Protein AF-A0A8C2KTN2-F1 (afdb_monomer)

Nearest PDB structures (foldseek):
  3tw8-assembly2_C  TM=7.174E-01  e=1.509E-04  Homo sapiens
  6ekk-assembly2_B  TM=6.525E-01  e=6.657E-05  Homo sapiens
  6ekk-assembly1_A  TM=6.761E-01  e=1.353E-04  Homo sapiens
  3tw8-assembly1_A  TM=6.953E-01  e=2.186E-03  Homo sapiens

Foldseek 3Di:
DLCLLCLLVLQLCQLLLAEEEEEEADLVVLLVVQVLSQLLLPVQHRQFEEDSEDDCPDPCNCVQQDPPDQHGSYYYRYYDLVCLVSVLVGQKYFYDDDDPDPVCSVVQSDAAESVPRDRHDDDGHIYHPDDRQWDDDVVLSVVLVVCVVVVPDPVVSVVSSSVVSHLVSCLLCVLVLVQQVVQADDLVVQALLDDQDDRHDDDLVVSLVSCVVPHSVVRDPIDGRSSVSVVSSCVGSSVVVVSVVSNVVSVVVSVVSNVVNNVPDPPVVVVVVDDPVSVVVSVVVVVVVVVVVVVVVVVVVVVVVVD

Secondary structure (DSSP, 8-state):
-GGGGGHHHHHHHHHTT--EEEEESSHHHHHHHHHHHHHTTTTSPP-SEEEEEE-TTSTTHHHHH-SSSPPPSEEEEEESHHHHHHTTTSSEEEE------GGGHHHHSSPBPGGG--TTTPPSEEEE----SBPP-HHHHHHHHHHHHTT--HHHHHHHHHHHHHHHHHHHHHHHHHHHHHTSPPGGG--TTSPPPPPPPP-HHHHHHHHHHHSGGGT----B-HHHHHHHHTTSHHHHHHHHHHHHHHHHHHHHHHHHHHHSS-HHHHHTTS-HHHHHHHHHHHHHHHHHHHHHHHHHHHHHH--

pLDDT: mean 85.27, std 13.97, range [39.97, 98.44]

Mean predicted aligned error: 8.94 Å

Solvent-accessible surface area (backbone atoms only — not comparable to full-atom values): 17349 Å² total; per-residue (Å²): 124,75,60,63,72,41,48,65,50,52,42,50,39,53,54,41,38,48,39,32,38,35,40,12,88,38,64,65,60,9,26,55,50,42,50,48,52,56,53,41,40,28,87,53,66,73,54,55,56,68,34,35,67,54,55,90,80,46,89,58,39,66,69,79,54,49,82,90,56,80,79,61,51,30,40,39,7,28,54,60,64,68,52,36,56,61,53,60,81,52,68,28,38,36,36,54,69,85,86,87,55,85,86,49,55,76,67,48,63,48,76,35,54,54,92,73,64,47,55,84,77,60,69,58,41,52,29,33,78,80,76,64,47,57,55,81,65,64,64,62,41,50,54,52,51,51,34,60,75,68,66,52,57,66,69,62,54,49,51,53,51,51,50,51,29,32,54,52,35,46,25,63,42,50,45,55,54,55,54,57,58,64,32,54,70,59,72,91,69,56,47,61,91,46,79,78,72,70,69,54,80,90,52,70,68,62,52,57,61,46,40,80,84,53,30,40,71,82,72,37,91,71,54,61,40,61,68,60,46,50,63,51,27,73,73,15,53,27,39,53,49,51,48,53,53,52,50,51,55,51,50,53,52,50,52,49,55,38,50,50,46,46,70,74,46,64,60,77,73,46,51,79,76,49,54,72,69,59,49,52,51,47,53,52,53,50,50,52,50,52,50,53,52,50,51,51,54,50,53,51,51,52,62,64,70,75,111

Structure (mmCIF, N/CA/C/O backbone):
data_AF-A0A8C2KTN2-F1
#
_entry.id   AF-A0A8C2KTN2-F1
#
loop_
_atom_site.group_PDB
_atom_site.id
_atom_site.type_symbol
_atom_site.label_atom_id
_atom_site.label_alt_id
_atom_site.label_comp_id
_atom_site.label_asym_id
_atom_site.label_entity_id
_atom_site.label_seq_id
_atom_site.pdbx_PDB_ins_code
_atom_site.Cartn_x
_atom_site.Cartn_y
_atom_site.Cartn_z
_atom_site.occupancy
_atom_site.B_iso_or_equiv
_atom_site.auth_seq_id
_atom_site.auth_comp_id
_atom_site.auth_asym_id
_atom_site.auth_atom_id
_atom_site.pdbx_PDB_model_num
ATOM 1 N N . SER A 1 1 ? 18.985 1.562 -12.851 1.00 55.50 1 SER A N 1
ATOM 2 C CA . SER A 1 1 ? 17.688 1.351 -13.525 1.00 55.50 1 SER A CA 1
ATOM 3 C C . SER A 1 1 ? 16.979 2.692 -13.734 1.00 55.50 1 SER A C 1
ATOM 5 O O . SER A 1 1 ? 17.122 3.564 -12.889 1.00 55.50 1 SER A O 1
ATOM 7 N N . SER A 1 2 ? 16.244 2.905 -14.834 1.00 59.00 2 SER A N 1
ATOM 8 C CA . SER A 1 2 ? 15.510 4.160 -15.147 1.00 59.00 2 SER A CA 1
ATOM 9 C C . SER A 1 2 ? 14.286 4.395 -14.261 1.00 59.00 2 SER A C 1
ATOM 11 O O . SER A 1 2 ? 13.678 5.462 -14.325 1.00 59.00 2 SER A O 1
ATOM 13 N N . MET A 1 3 ? 13.933 3.422 -13.420 1.00 66.25 3 MET A N 1
ATOM 14 C CA . MET A 1 3 ? 12.782 3.492 -12.521 1.00 66.25 3 MET A 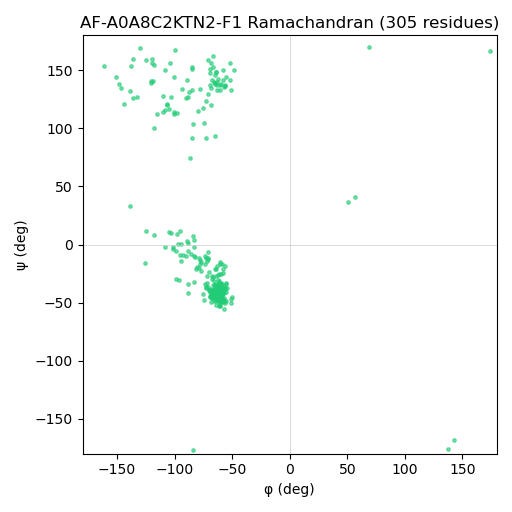CA 1
ATOM 15 C C . MET A 1 3 ? 12.868 4.638 -11.506 1.00 66.25 3 MET A C 1
ATOM 17 O O . MET A 1 3 ? 11.831 5.151 -11.097 1.00 66.25 3 MET A O 1
ATOM 21 N N . PHE A 1 4 ? 14.075 5.107 -11.158 1.00 72.12 4 PHE A N 1
ATOM 22 C CA . PHE A 1 4 ? 14.253 6.175 -10.165 1.00 72.12 4 PHE A CA 1
ATOM 23 C C . PHE A 1 4 ? 13.555 7.498 -10.545 1.00 72.12 4 PHE A C 1
ATOM 25 O O . PHE A 1 4 ? 13.151 8.252 -9.670 1.00 72.12 4 PHE A O 1
ATOM 32 N N . PHE A 1 5 ? 13.332 7.762 -11.839 1.00 78.56 5 PHE A N 1
ATOM 33 C CA . PHE A 1 5 ? 12.612 8.957 -12.319 1.00 78.56 5 PHE A CA 1
ATOM 34 C C . PHE A 1 5 ? 11.099 8.932 -12.093 1.00 78.56 5 PHE A C 1
ATOM 36 O O . PHE A 1 5 ? 10.410 9.933 -12.333 1.00 78.56 5 PHE A O 1
ATOM 43 N N . HIS A 1 6 ? 10.592 7.771 -11.691 1.00 87.00 6 HIS A N 1
ATOM 44 C CA . HIS A 1 6 ? 9.176 7.465 -11.555 1.00 87.00 6 HIS A CA 1
ATOM 45 C C . HIS A 1 6 ? 8.840 6.973 -10.144 1.00 87.00 6 HIS A C 1
ATOM 47 O O . HIS A 1 6 ? 7.736 6.489 -9.939 1.00 87.00 6 HIS A O 1
ATOM 53 N N . ILE A 1 7 ? 9.755 7.106 -9.175 1.00 90.75 7 ILE A N 1
ATOM 54 C CA . ILE A 1 7 ? 9.609 6.539 -7.820 1.00 90.75 7 ILE A CA 1
ATOM 55 C C . ILE A 1 7 ? 8.326 6.974 -7.125 1.00 90.75 7 ILE A C 1
ATOM 57 O O . ILE A 1 7 ? 7.656 6.130 -6.546 1.00 90.75 7 ILE A O 1
ATOM 61 N N . GLN A 1 8 ? 7.941 8.245 -7.259 1.00 92.69 8 GLN A N 1
ATOM 62 C CA . GLN A 1 8 ? 6.716 8.761 -6.655 1.00 92.69 8 GLN A CA 1
ATOM 63 C C . GLN A 1 8 ? 5.468 8.125 -7.271 1.00 92.69 8 GLN A C 1
ATOM 65 O O . GLN A 1 8 ? 4.578 7.673 -6.564 1.00 92.69 8 GLN A O 1
ATOM 70 N N . MET A 1 9 ? 5.434 8.034 -8.602 1.00 94.75 9 MET A N 1
ATOM 71 C CA . MET A 1 9 ? 4.332 7.399 -9.320 1.00 94.75 9 MET A CA 1
ATOM 72 C C . MET A 1 9 ? 4.236 5.911 -8.979 1.00 94.75 9 MET A C 1
ATOM 74 O O . MET A 1 9 ? 3.147 5.409 -8.751 1.00 94.75 9 MET A O 1
ATOM 78 N N . LEU A 1 10 ? 5.369 5.207 -8.946 1.00 95.94 10 LEU A N 1
ATOM 79 C CA . LEU A 1 10 ? 5.410 3.791 -8.588 1.00 95.94 10 LEU A CA 1
ATOM 80 C C . LEU A 1 10 ? 4.933 3.570 -7.150 1.00 95.94 10 LEU A C 1
ATOM 82 O O . LEU A 1 10 ? 4.152 2.656 -6.916 1.00 95.94 10 LEU A O 1
ATOM 86 N N . TRP A 1 11 ? 5.341 4.435 -6.220 1.00 97.62 11 TRP A N 1
ATOM 87 C CA . TRP A 1 11 ? 4.848 4.413 -4.848 1.00 97.62 11 TRP A CA 1
ATOM 88 C C . TRP A 1 11 ? 3.334 4.605 -4.778 1.00 97.62 11 TRP A C 1
ATOM 90 O O . TRP A 1 11 ? 2.676 3.824 -4.103 1.00 97.62 11 TRP A O 1
ATOM 100 N N . GLU A 1 12 ? 2.762 5.561 -5.519 1.00 98.00 12 GLU A N 1
ATOM 101 C CA . GLU A 1 12 ? 1.305 5.743 -5.568 1.00 98.00 12 GLU A CA 1
ATOM 102 C C . GLU A 1 12 ? 0.580 4.518 -6.142 1.00 98.00 12 GLU A C 1
ATOM 104 O O . GLU A 1 12 ? -0.397 4.068 -5.552 1.00 98.00 12 GLU A O 1
ATOM 109 N N . LEU A 1 13 ? 1.068 3.937 -7.245 1.00 97.94 13 LEU A N 1
ATOM 110 C CA . LEU A 1 13 ? 0.468 2.733 -7.837 1.00 97.94 13 LEU A CA 1
ATOM 111 C C . LEU A 1 13 ? 0.446 1.563 -6.840 1.00 97.94 13 LEU A C 1
ATOM 113 O O . LEU A 1 13 ? -0.565 0.874 -6.712 1.00 97.94 13 LEU A O 1
ATOM 117 N N . VAL A 1 14 ? 1.542 1.357 -6.103 1.00 98.31 14 VAL A N 1
ATOM 118 C CA . VAL A 1 14 ? 1.620 0.312 -5.070 1.00 98.31 14 VAL A CA 1
ATOM 119 C C . VAL A 1 14 ? 0.719 0.652 -3.882 1.00 98.31 14 VAL A C 1
ATOM 121 O O . VAL A 1 14 ? -0.019 -0.212 -3.408 1.00 98.31 14 VAL A O 1
ATOM 124 N N . LEU A 1 15 ? 0.736 1.904 -3.416 1.00 98.44 15 LEU A N 1
ATOM 125 C CA . LEU A 1 15 ? -0.084 2.382 -2.301 1.00 98.44 15 LEU A CA 1
ATOM 126 C C . LEU A 1 15 ? -1.576 2.182 -2.575 1.00 98.44 15 LEU A C 1
ATOM 128 O O . LEU A 1 15 ? -2.305 1.748 -1.685 1.00 98.44 15 LEU A O 1
ATOM 132 N N . LEU A 1 16 ? -2.009 2.445 -3.806 1.00 98.25 16 LEU A N 1
ATOM 133 C CA . LEU A 1 16 ? -3.392 2.298 -4.252 1.00 98.25 16 LEU A CA 1
ATOM 134 C C . LEU A 1 16 ? -3.759 0.865 -4.665 1.00 98.25 16 LEU A C 1
ATOM 136 O O . LEU A 1 16 ? -4.925 0.613 -4.951 1.00 98.25 16 LEU A O 1
ATOM 140 N N . SER A 1 17 ? -2.813 -0.084 -4.627 1.00 97.69 17 SER A N 1
ATOM 141 C CA . SER A 1 17 ? -3.022 -1.473 -5.072 1.00 97.69 17 SER A CA 1
ATOM 142 C C . SER A 1 17 ? -3.494 -1.586 -6.526 1.00 97.69 17 SER A C 1
ATOM 144 O O . SER A 1 17 ? -4.361 -2.398 -6.859 1.00 97.69 17 SER A O 1
ATOM 146 N N . GLU A 1 18 ? -2.922 -0.765 -7.401 1.00 97.12 18 GLU A N 1
ATOM 147 C CA . GLU A 1 18 ? -3.208 -0.818 -8.831 1.00 97.12 18 GLU A CA 1
ATOM 148 C C . GLU A 1 18 ? -2.648 -2.101 -9.466 1.00 97.12 18 GLU A C 1
ATOM 150 O O . GLU A 1 18 ? -1.591 -2.605 -9.074 1.00 97.12 18 GLU A O 1
ATOM 155 N N . ALA A 1 19 ? -3.337 -2.607 -10.491 1.00 96.25 19 ALA A N 1
ATOM 156 C CA . ALA A 1 19 ? -2.897 -3.775 -11.248 1.00 96.25 19 ALA A CA 1
ATOM 157 C C . ALA A 1 19 ? -1.640 -3.448 -12.073 1.00 96.25 19 ALA A C 1
ATOM 159 O O . ALA A 1 19 ? -1.653 -2.567 -12.939 1.00 96.25 19 ALA A O 1
ATOM 160 N N . LEU A 1 20 ? -0.542 -4.162 -11.828 1.00 96.06 20 LEU A N 1
ATOM 161 C CA . LEU A 1 20 ? 0.775 -3.810 -12.357 1.00 96.06 20 LEU A CA 1
ATOM 162 C C . LEU A 1 20 ? 1.531 -5.044 -12.842 1.00 96.06 20 LEU A C 1
ATOM 164 O O . LEU A 1 20 ? 1.673 -6.020 -12.114 1.00 96.06 20 LEU A O 1
ATOM 168 N N . VAL A 1 21 ? 2.098 -4.971 -14.047 1.00 95.44 21 VAL A N 1
ATOM 169 C CA . VAL A 1 21 ? 2.973 -6.027 -14.577 1.00 95.44 21 VAL A CA 1
ATOM 170 C C . VAL A 1 21 ? 4.414 -5.543 -14.641 1.00 95.44 21 VAL A C 1
ATOM 172 O O . VAL A 1 21 ? 4.707 -4.520 -15.260 1.00 95.44 21 VAL A O 1
ATOM 175 N N . VAL A 1 22 ? 5.330 -6.316 -14.070 1.00 95.12 22 VAL A N 1
ATOM 176 C CA . VAL A 1 22 ? 6.776 -6.184 -14.240 1.00 95.12 22 VAL A CA 1
ATOM 177 C C . VAL A 1 22 ? 7.239 -7.222 -15.256 1.00 95.12 22 VAL A C 1
A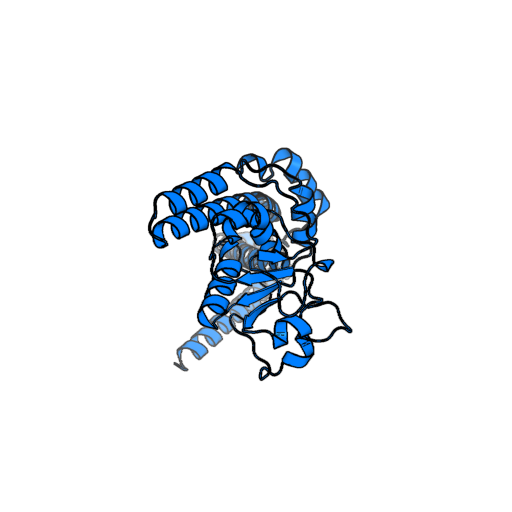TOM 179 O O . VAL A 1 22 ? 7.211 -8.417 -14.998 1.00 95.12 22 VAL A O 1
ATOM 182 N N . MET A 1 23 ? 7.685 -6.766 -16.421 1.00 92.69 23 MET A N 1
ATOM 183 C CA . MET A 1 23 ? 8.317 -7.595 -17.444 1.00 92.69 23 MET A CA 1
ATOM 184 C C . MET A 1 23 ? 9.832 -7.459 -17.312 1.00 92.69 23 ME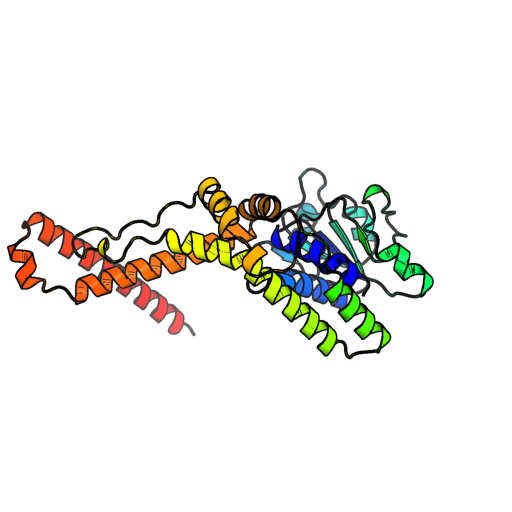T A C 1
ATOM 186 O O . MET A 1 23 ? 10.374 -6.380 -17.569 1.00 92.69 23 MET A O 1
ATOM 190 N N . ALA A 1 24 ? 10.510 -8.536 -16.931 1.00 91.81 24 ALA A N 1
ATOM 191 C CA . ALA A 1 24 ? 11.956 -8.550 -16.735 1.00 91.81 24 ALA A CA 1
ATOM 192 C C . ALA A 1 24 ? 12.661 -9.564 -17.655 1.00 91.81 24 ALA A C 1
ATOM 194 O O . ALA A 1 24 ? 12.017 -10.487 -18.166 1.00 91.81 24 ALA A O 1
ATOM 195 N N . PRO A 1 25 ? 13.976 -9.404 -17.897 1.00 90.00 25 PRO A N 1
ATOM 196 C CA . PRO A 1 25 ? 14.721 -10.329 -18.745 1.00 90.00 25 PRO A CA 1
ATOM 197 C C . PRO A 1 25 ? 15.080 -11.634 -18.018 1.00 90.00 25 PRO A C 1
ATOM 199 O O . PRO A 1 25 ? 15.372 -12.629 -18.676 1.00 90.00 25 PRO A O 1
ATOM 202 N N . SER A 1 26 ? 15.004 -11.662 -16.684 1.00 92.06 26 SER A N 1
ATOM 203 C CA . SER A 1 26 ? 15.250 -12.851 -15.866 1.00 92.06 26 SER A CA 1
ATOM 204 C C . SER A 1 26 ? 14.227 -12.994 -14.722 1.00 92.06 26 SER A C 1
ATOM 206 O O . SER A 1 26 ? 13.684 -11.986 -14.254 1.00 92.06 26 SER A O 1
ATOM 208 N N . PRO A 1 27 ? 13.961 -14.225 -14.232 1.00 94.38 27 PRO A N 1
ATOM 209 C CA . PRO A 1 27 ? 13.105 -14.446 -13.060 1.00 94.38 27 PRO A CA 1
ATOM 210 C C . PRO A 1 27 ? 13.623 -13.752 -11.793 1.00 94.38 27 PRO A C 1
ATOM 212 O O . PRO A 1 27 ? 12.827 -13.286 -10.978 1.00 94.38 27 PRO A O 1
ATOM 215 N N . ALA A 1 28 ? 14.949 -13.649 -11.648 1.00 94.94 28 ALA A N 1
ATOM 216 C CA . ALA A 1 28 ? 15.590 -12.964 -10.529 1.00 94.94 28 ALA A CA 1
ATOM 217 C C . ALA A 1 28 ? 15.260 -11.465 -10.540 1.00 94.94 28 ALA A C 1
ATOM 219 O O . ALA A 1 28 ? 14.723 -10.9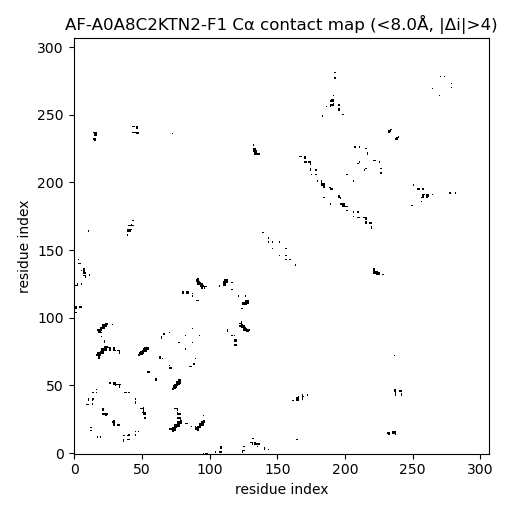47 -9.567 1.00 94.94 28 ALA A O 1
ATOM 220 N N . GLU A 1 29 ? 15.464 -10.783 -11.672 1.00 92.62 29 GLU A N 1
ATOM 221 C CA . GLU A 1 29 ? 15.144 -9.354 -11.787 1.00 92.62 29 GLU A CA 1
ATOM 222 C C . GLU A 1 29 ? 13.647 -9.068 -11.667 1.00 92.62 29 GLU A C 1
ATOM 224 O O . GLU A 1 29 ? 13.262 -8.035 -11.113 1.00 92.62 29 GLU A O 1
ATOM 229 N N . SER A 1 30 ? 12.805 -9.974 -12.172 1.00 94.69 30 SER A N 1
ATOM 230 C CA . SER A 1 30 ? 11.358 -9.928 -11.957 1.00 94.69 30 SER A CA 1
ATOM 231 C C . SER A 1 30 ? 11.043 -9.931 -10.463 1.00 94.69 30 SER A C 1
ATOM 233 O O . SER A 1 30 ? 10.413 -9.001 -9.957 1.00 94.69 30 SER A O 1
ATOM 235 N N . SER A 1 31 ? 11.547 -10.943 -9.754 1.00 97.06 31 SER A N 1
ATOM 236 C CA . SER A 1 31 ? 11.258 -11.152 -8.338 1.00 97.06 31 SER A CA 1
ATOM 237 C C . SER A 1 31 ? 11.767 -9.999 -7.481 1.00 97.06 31 SER A C 1
ATOM 239 O O . SER A 1 31 ? 11.001 -9.434 -6.702 1.00 97.06 31 SER A O 1
ATOM 241 N N . ASP A 1 32 ? 13.018 -9.584 -7.684 1.00 95.25 32 ASP A N 1
ATOM 242 C CA . ASP A 1 32 ? 13.629 -8.472 -6.955 1.00 95.25 32 ASP A CA 1
ATOM 243 C C . ASP A 1 32 ? 12.855 -7.169 -7.158 1.00 95.25 32 ASP A C 1
ATOM 245 O O . ASP A 1 32 ? 12.642 -6.408 -6.212 1.00 95.25 32 ASP A O 1
ATOM 249 N N . THR A 1 33 ? 12.397 -6.909 -8.385 1.00 95.00 33 THR A N 1
ATOM 250 C CA . THR A 1 33 ? 11.640 -5.693 -8.695 1.00 95.00 33 THR A CA 1
ATOM 251 C C . THR A 1 33 ? 10.261 -5.711 -8.043 1.00 95.00 33 THR A C 1
ATOM 253 O O . THR A 1 33 ? 9.867 -4.710 -7.446 1.00 95.00 33 THR A O 1
ATOM 256 N N . VAL A 1 34 ? 9.528 -6.827 -8.124 1.00 97.69 34 VAL A N 1
ATOM 257 C CA . VAL A 1 34 ? 8.209 -6.959 -7.481 1.00 97.69 34 VAL A CA 1
ATOM 258 C C . VAL A 1 34 ? 8.328 -6.801 -5.967 1.00 97.69 34 VAL A C 1
ATOM 260 O O . VAL A 1 34 ? 7.580 -6.028 -5.372 1.00 97.69 34 VAL A O 1
ATOM 263 N N . LEU A 1 35 ? 9.307 -7.459 -5.344 1.00 97.00 35 LEU A N 1
ATOM 264 C CA . LEU A 1 35 ? 9.547 -7.341 -3.906 1.00 97.00 35 LEU A CA 1
ATOM 265 C C . LEU A 1 35 ? 9.960 -5.915 -3.515 1.00 97.00 35 LEU A C 1
ATOM 267 O O . LEU A 1 35 ? 9.492 -5.394 -2.502 1.00 97.00 35 LEU A O 1
ATOM 271 N N . ALA A 1 36 ? 10.781 -5.245 -4.331 1.00 95.69 36 ALA A N 1
ATOM 272 C CA . ALA A 1 36 ? 11.141 -3.849 -4.109 1.00 95.69 36 ALA A CA 1
ATOM 273 C C . ALA A 1 36 ? 9.918 -2.921 -4.171 1.00 95.69 36 ALA A C 1
ATOM 275 O O . ALA A 1 36 ? 9.789 -2.048 -3.312 1.00 95.69 36 ALA A O 1
ATOM 276 N N . LEU A 1 37 ? 9.011 -3.133 -5.132 1.00 97.19 37 LEU A N 1
ATOM 277 C CA . LEU A 1 37 ? 7.751 -2.392 -5.242 1.00 97.19 37 LEU A CA 1
ATOM 278 C C . LEU A 1 37 ? 6.879 -2.611 -4.006 1.00 97.19 37 LEU A C 1
ATOM 280 O O . LEU A 1 37 ? 6.526 -1.646 -3.346 1.00 97.19 37 LEU A O 1
ATOM 284 N N . VAL A 1 38 ? 6.611 -3.858 -3.622 1.00 97.44 38 VAL A N 1
ATOM 285 C CA . VAL A 1 38 ? 5.816 -4.168 -2.420 1.00 97.44 38 VAL A CA 1
ATOM 286 C C . VAL A 1 38 ? 6.429 -3.537 -1.162 1.00 97.44 38 VAL A C 1
ATOM 288 O O . VAL A 1 38 ? 5.716 -3.003 -0.315 1.00 97.44 38 VAL A O 1
ATOM 291 N N . SER A 1 39 ? 7.761 -3.527 -1.054 1.00 96.56 39 SER A N 1
ATOM 292 C CA . SER A 1 39 ? 8.461 -2.929 0.089 1.00 96.56 39 SER A CA 1
ATOM 293 C C . SER A 1 39 ? 8.457 -1.396 0.106 1.00 96.56 39 SER A C 1
ATOM 295 O O . SER A 1 39 ? 8.739 -0.805 1.151 1.00 96.56 39 SER A O 1
ATOM 297 N N . CYS A 1 40 ? 8.152 -0.731 -1.016 1.00 96.62 40 CYS A N 1
ATOM 298 C CA . CYS A 1 40 ? 8.281 0.723 -1.121 1.00 96.62 40 CYS A CA 1
ATOM 299 C C . CYS A 1 40 ? 7.221 1.481 -0.320 1.00 96.62 40 CYS A C 1
ATOM 301 O O . CYS A 1 40 ? 7.370 2.676 -0.109 1.00 96.62 40 CYS A O 1
ATOM 303 N N . ILE A 1 41 ? 6.161 0.813 0.129 1.00 98.00 41 ILE A N 1
ATOM 304 C CA . ILE A 1 41 ? 5.142 1.414 0.997 1.00 98.00 41 ILE A CA 1
ATOM 305 C C . ILE A 1 41 ? 5.359 1.082 2.479 1.00 98.00 41 ILE A C 1
ATOM 307 O O . ILE A 1 41 ? 4.506 1.382 3.301 1.00 98.00 41 ILE A O 1
ATOM 311 N N . SER A 1 42 ? 6.486 0.472 2.858 1.00 96.81 42 SER A N 1
ATOM 312 C CA . SER A 1 42 ? 6.810 0.244 4.272 1.00 96.81 42 SER A CA 1
ATOM 313 C C . SER A 1 42 ? 6.827 1.577 5.050 1.00 96.81 42 SER A C 1
ATOM 315 O O . SER A 1 42 ? 7.381 2.556 4.544 1.00 96.81 42 SER A O 1
ATOM 317 N N . PRO A 1 43 ? 6.235 1.664 6.262 1.00 96.38 43 PRO A N 1
ATOM 318 C CA . PRO A 1 43 ? 5.790 0.564 7.127 1.00 96.38 43 PRO A CA 1
ATOM 319 C C . PRO A 1 43 ? 4.351 0.081 6.883 1.00 96.38 43 PRO A C 1
ATOM 321 O O . PRO A 1 43 ? 3.882 -0.805 7.601 1.00 96.38 43 PRO A O 1
ATOM 324 N N . LEU A 1 44 ? 3.639 0.627 5.891 1.00 97.12 44 LEU A N 1
ATOM 325 C CA . LEU A 1 44 ? 2.356 0.068 5.474 1.00 97.12 44 LEU A CA 1
ATOM 326 C C . LEU A 1 44 ? 2.580 -1.346 4.942 1.00 97.12 44 LEU A C 1
ATOM 328 O O . LEU A 1 44 ? 3.463 -1.580 4.114 1.00 97.12 44 LEU A O 1
ATOM 332 N N . ARG A 1 45 ? 1.759 -2.296 5.387 1.00 96.12 45 ARG A N 1
ATOM 333 C CA . ARG A 1 45 ? 1.747 -3.626 4.778 1.00 96.12 45 ARG A CA 1
ATOM 334 C C . ARG A 1 45 ? 0.978 -3.559 3.466 1.00 96.12 45 ARG A C 1
ATOM 336 O O . ARG A 1 45 ? -0.118 -3.010 3.425 1.00 96.12 45 ARG A O 1
ATOM 343 N N . TYR A 1 46 ? 1.541 -4.149 2.420 1.00 97.81 46 TYR A N 1
ATOM 344 C CA . TYR A 1 46 ? 0.805 -4.416 1.192 1.00 97.81 46 TYR A CA 1
ATOM 345 C C . TYR A 1 46 ? -0.208 -5.538 1.450 1.00 97.81 46 TYR A C 1
ATOM 347 O O . TYR A 1 46 ? 0.149 -6.569 2.021 1.00 97.81 46 TYR A O 1
ATOM 355 N N . CYS A 1 47 ? -1.468 -5.321 1.084 1.00 96.62 47 CYS A N 1
ATOM 35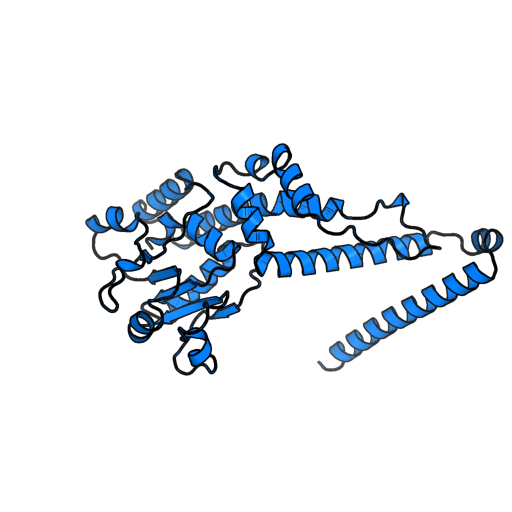6 C CA . CYS A 1 47 ? -2.583 -6.227 1.377 1.00 96.62 47 CYS A CA 1
ATOM 357 C C . CYS A 1 47 ? -3.259 -6.793 0.121 1.00 96.62 47 CYS A C 1
ATOM 359 O O . CYS A 1 47 ? -4.292 -7.448 0.238 1.00 96.62 47 CYS A O 1
ATOM 361 N N . SER A 1 48 ? -2.685 -6.546 -1.056 1.00 96.12 48 SER A N 1
ATOM 362 C CA . SER A 1 48 ? -3.107 -7.158 -2.320 1.00 96.12 48 SER A CA 1
ATOM 363 C C . SER A 1 48 ? -2.194 -8.328 -2.694 1.00 96.12 48 SER A C 1
ATOM 365 O O . SER A 1 48 ? -1.128 -8.501 -2.097 1.00 96.12 48 SER A O 1
ATOM 367 N N . ASP A 1 49 ? -2.604 -9.136 -3.675 1.00 95.88 49 ASP A N 1
ATOM 368 C CA . ASP A 1 49 ? -1.774 -10.249 -4.145 1.00 95.88 49 ASP A CA 1
ATOM 369 C C . ASP A 1 49 ? -0.534 -9.725 -4.890 1.00 95.88 49 ASP A C 1
ATOM 371 O O . ASP A 1 49 ? -0.540 -8.658 -5.513 1.00 95.88 49 ASP A O 1
ATOM 375 N N . PHE A 1 50 ? 0.553 -10.481 -4.846 1.00 97.38 50 PHE A N 1
ATOM 376 C CA . PHE A 1 50 ? 1.719 -10.233 -5.677 1.00 97.38 50 PHE A CA 1
ATOM 377 C C . PHE A 1 50 ? 2.410 -11.551 -6.008 1.00 97.38 50 PHE A C 1
ATOM 379 O O . PHE A 1 50 ? 2.609 -12.414 -5.157 1.00 97.38 50 PHE A O 1
ATOM 386 N N . ARG A 1 51 ? 2.839 -11.687 -7.261 1.00 96.81 51 ARG A N 1
ATOM 387 C CA . ARG A 1 51 ? 3.563 -12.860 -7.753 1.00 96.81 51 ARG A CA 1
ATOM 388 C C . ARG A 1 51 ? 4.944 -12.398 -8.211 1.00 96.81 51 ARG A C 1
ATOM 390 O O . ARG A 1 51 ? 5.044 -11.836 -9.301 1.00 96.81 51 ARG A O 1
ATOM 397 N N . PRO A 1 52 ? 6.016 -12.585 -7.411 1.00 96.69 52 PRO A N 1
ATOM 398 C CA . PRO A 1 52 ? 7.369 -12.165 -7.795 1.00 96.69 52 PRO A CA 1
ATOM 399 C C . PRO A 1 52 ? 7.820 -12.753 -9.136 1.00 96.69 52 PRO A C 1
ATOM 401 O O . PRO A 1 52 ? 8.494 -12.088 -9.930 1.00 96.69 52 PRO A O 1
ATOM 404 N N . TYR A 1 53 ? 7.378 -13.981 -9.409 1.00 95.25 53 TYR A N 1
ATOM 405 C CA . TYR A 1 53 ? 7.537 -14.632 -10.693 1.00 95.25 53 TYR A CA 1
ATOM 406 C C . TYR A 1 53 ? 6.305 -15.481 -11.022 1.00 95.25 53 TYR A C 1
ATOM 408 O O . TYR A 1 53 ? 5.954 -16.383 -10.270 1.00 95.25 53 TYR A O 1
ATOM 416 N N . PHE A 1 54 ? 5.658 -15.160 -12.137 1.00 94.75 54 PHE A N 1
ATOM 417 C CA . PHE A 1 54 ? 4.438 -15.765 -12.649 1.00 94.75 54 PHE A CA 1
ATOM 418 C C . PHE A 1 54 ? 4.688 -16.361 -14.033 1.00 94.75 54 PHE A C 1
ATOM 420 O O . PHE A 1 54 ? 5.373 -15.778 -14.881 1.00 94.75 54 PHE A O 1
ATOM 427 N N . THR A 1 55 ? 4.123 -17.536 -14.264 1.00 92.50 55 THR A N 1
ATOM 428 C CA . THR A 1 55 ? 4.374 -18.386 -15.419 1.00 92.50 55 THR A CA 1
ATOM 429 C C . THR A 1 55 ? 3.072 -18.826 -16.078 1.00 92.50 55 THR A C 1
ATOM 431 O O . THR A 1 55 ? 1.972 -18.659 -15.562 1.00 92.50 55 THR A O 1
ATOM 434 N N . ILE A 1 56 ? 3.192 -19.409 -17.269 1.00 90.12 56 ILE A N 1
ATOM 435 C CA . ILE A 1 56 ? 2.047 -19.979 -17.992 1.00 90.12 56 ILE A CA 1
ATOM 436 C C . ILE A 1 56 ? 1.505 -21.265 -17.353 1.00 90.12 56 ILE A C 1
ATOM 438 O O . ILE A 1 56 ? 0.453 -21.749 -17.761 1.00 90.12 56 ILE A O 1
ATOM 442 N N . HIS A 1 57 ? 2.247 -21.839 -16.404 1.00 90.31 57 HIS A N 1
ATOM 443 C CA . HIS A 1 57 ? 1.915 -23.099 -15.745 1.00 90.31 57 HIS A CA 1
ATOM 444 C C . HIS A 1 57 ? 1.171 -22.896 -14.422 1.00 90.31 57 HIS A C 1
ATOM 446 O O . HIS A 1 57 ? 0.676 -23.870 -13.861 1.00 90.31 57 HIS A O 1
ATOM 452 N N . ASP A 1 58 ? 1.076 -21.654 -13.942 1.00 91.69 58 ASP A N 1
ATOM 453 C CA . ASP A 1 58 ? 0.299 -21.322 -12.754 1.00 91.69 58 ASP A CA 1
ATOM 454 C C . ASP A 1 58 ? -1.198 -21.547 -13.009 1.00 91.69 58 ASP A C 1
ATOM 456 O O . ASP A 1 58 ? -1.724 -21.238 -14.085 1.00 91.69 58 ASP A O 1
ATOM 460 N N . SER A 1 59 ? -1.902 -22.093 -12.017 1.00 92.44 59 SER A N 1
ATOM 461 C CA . SER A 1 59 ? -3.325 -22.437 -12.133 1.00 92.44 59 SER A CA 1
ATOM 462 C C . SER A 1 59 ? -4.196 -21.208 -12.408 1.00 92.44 59 SER A C 1
ATOM 464 O O . SER A 1 59 ? -5.189 -21.305 -13.133 1.00 92.44 59 SER A O 1
ATOM 466 N N . GLU A 1 60 ? -3.791 -20.039 -11.908 1.00 91.88 60 GLU A N 1
ATOM 467 C CA . GLU A 1 60 ? -4.481 -18.759 -12.092 1.00 91.88 60 GLU A CA 1
ATOM 468 C C . GLU A 1 60 ? -4.143 -18.066 -13.426 1.00 91.88 60 GLU A C 1
ATOM 470 O O . GLU A 1 60 ? -4.636 -16.973 -13.708 1.00 91.88 60 GLU A O 1
ATOM 475 N N . PHE A 1 61 ? -3.345 -18.689 -14.306 1.00 90.19 61 PHE A N 1
ATOM 476 C CA . PHE A 1 61 ? -2.962 -18.119 -15.605 1.00 90.19 61 PHE A CA 1
ATOM 477 C C . PHE A 1 61 ? -4.148 -17.605 -16.423 1.00 90.19 61 PHE A C 1
ATOM 479 O O . PHE A 1 61 ? -4.099 -16.494 -16.958 1.00 90.19 61 PHE A O 1
ATOM 486 N N . LYS A 1 62 ? -5.239 -18.372 -16.502 1.00 88.94 62 LYS A N 1
ATOM 487 C CA . LYS A 1 62 ? -6.441 -17.960 -17.246 1.00 88.94 62 LYS A CA 1
ATOM 488 C C . LYS A 1 62 ? -7.137 -16.752 -16.618 1.00 88.94 62 LYS A C 1
ATOM 490 O O . LYS A 1 62 ? -7.668 -15.923 -17.352 1.00 88.94 62 LYS A O 1
ATOM 495 N N . GLU A 1 63 ? -7.119 -16.648 -15.293 1.00 89.56 63 GLU A N 1
ATOM 496 C CA . GLU A 1 63 ? -7.740 -15.549 -14.554 1.00 89.56 63 GLU A CA 1
ATOM 497 C C . GLU A 1 63 ? -6.991 -14.239 -14.806 1.00 89.56 63 GLU A C 1
ATOM 499 O O . GLU A 1 63 ? -7.591 -13.257 -15.230 1.00 89.56 63 GLU A O 1
ATOM 504 N N . TYR A 1 64 ? -5.664 -14.235 -14.672 1.00 89.38 64 TYR A N 1
ATOM 505 C CA . TYR A 1 64 ? -4.873 -13.011 -14.845 1.00 89.38 64 TYR A CA 1
ATOM 506 C C . TYR A 1 64 ? -4.659 -12.595 -16.306 1.00 89.38 64 TYR A C 1
ATOM 508 O O . TYR A 1 64 ? -4.272 -11.460 -16.585 1.00 89.38 64 TYR A O 1
ATOM 516 N N . THR A 1 65 ? -4.907 -13.483 -17.268 1.00 88.62 65 THR A N 1
ATOM 517 C CA . THR A 1 65 ? -4.744 -13.167 -18.697 1.00 88.62 65 THR A CA 1
ATOM 518 C C . THR A 1 65 ? -6.050 -12.876 -19.427 1.00 88.62 65 THR A C 1
ATOM 520 O O . THR A 1 65 ? -6.012 -12.498 -20.605 1.00 88.62 65 THR A O 1
ATOM 523 N N . THR A 1 66 ? -7.197 -13.014 -18.753 1.00 87.50 66 THR A N 1
ATOM 524 C CA . THR A 1 66 ? -8.499 -12.719 -19.353 1.00 87.50 66 THR A CA 1
ATOM 525 C C . THR A 1 66 ? -8.636 -11.243 -19.724 1.00 87.50 66 THR A C 1
ATOM 527 O O . THR A 1 66 ? -8.093 -10.358 -19.071 1.00 87.50 66 THR A O 1
ATOM 530 N N . ARG A 1 67 ? -9.403 -10.973 -20.784 1.00 86.19 67 ARG A N 1
ATOM 531 C CA . ARG A 1 67 ? -9.768 -9.612 -21.220 1.00 86.19 67 ARG A CA 1
ATOM 532 C C . ARG A 1 67 ? -11.231 -9.274 -20.956 1.00 86.19 67 ARG A C 1
ATOM 534 O O . ARG A 1 67 ? -11.675 -8.186 -21.305 1.00 86.19 67 ARG A O 1
ATOM 541 N N . THR A 1 68 ? -11.993 -10.222 -20.417 1.00 86.88 68 THR A N 1
ATOM 542 C CA . THR A 1 68 ? -13.433 -10.059 -20.177 1.00 86.88 68 THR A CA 1
ATOM 543 C C . THR A 1 68 ? -13.727 -9.293 -18.894 1.00 86.88 68 THR A C 1
ATOM 545 O O . THR A 1 68 ? -14.811 -8.736 -18.755 1.00 86.88 68 THR A O 1
ATOM 548 N N . GLN A 1 69 ? -12.772 -9.258 -17.966 1.00 85.38 69 GLN A N 1
ATOM 549 C CA . GLN A 1 69 ? -12.895 -8.617 -16.664 1.00 85.38 69 GLN A CA 1
ATOM 550 C C . GLN A 1 69 ? -11.761 -7.615 -16.464 1.00 85.38 69 GLN A C 1
ATOM 552 O O . GLN A 1 69 ? -10.724 -7.684 -17.130 1.00 85.38 69 GLN A O 1
ATOM 557 N N . ALA A 1 70 ? -11.975 -6.664 -15.556 1.00 85.81 70 ALA A N 1
ATOM 558 C CA . ALA A 1 70 ? -10.908 -5.774 -15.129 1.00 85.81 70 ALA A CA 1
ATOM 559 C C . ALA A 1 70 ? -9.806 -6.596 -14.431 1.00 85.81 70 ALA A C 1
ATOM 561 O O . ALA A 1 70 ? -10.140 -7.509 -13.673 1.00 85.81 70 ALA A O 1
ATOM 562 N N . PRO A 1 71 ? -8.518 -6.286 -14.661 1.00 88.31 71 PRO A N 1
ATOM 563 C CA . PRO A 1 71 ? -7.434 -6.943 -13.943 1.00 88.31 71 PRO A CA 1
ATOM 564 C C . PRO A 1 71 ? -7.611 -6.787 -12.424 1.00 88.31 71 PRO A C 1
ATOM 566 O O . PRO A 1 71 ? -7.933 -5.681 -11.976 1.00 88.31 71 PRO A O 1
ATOM 569 N N . PRO A 1 72 ? -7.406 -7.851 -11.628 1.00 92.00 72 PRO A N 1
ATOM 570 C CA . PRO A 1 72 ? -7.480 -7.750 -10.176 1.00 92.00 72 PRO A CA 1
ATOM 571 C C . PRO A 1 72 ? -6.343 -6.877 -9.630 1.00 92.00 72 PRO A C 1
ATOM 573 O O . PRO A 1 72 ? -5.329 -6.662 -10.296 1.00 92.00 72 PRO A O 1
ATOM 576 N N . SER A 1 73 ? -6.488 -6.393 -8.394 1.00 94.38 73 SER A N 1
ATOM 577 C CA . SER A 1 73 ? -5.402 -5.735 -7.660 1.00 94.38 73 SER A CA 1
ATOM 578 C C . SER A 1 73 ? -4.277 -6.734 -7.387 1.00 94.38 73 SER A C 1
ATOM 580 O O . SER A 1 73 ? -4.318 -7.475 -6.405 1.00 94.38 73 SER A O 1
ATOM 582 N N . VAL A 1 74 ? -3.290 -6.777 -8.283 1.00 96.44 74 VAL A N 1
ATOM 583 C CA . VAL A 1 74 ? -2.132 -7.669 -8.190 1.00 96.44 74 VAL A CA 1
ATOM 584 C C . VAL A 1 74 ? -0.902 -7.061 -8.866 1.00 96.44 74 VAL A C 1
ATOM 586 O O . VAL A 1 74 ? -1.003 -6.406 -9.909 1.00 96.44 74 VAL A O 1
ATOM 589 N N . ILE A 1 75 ? 0.277 -7.315 -8.292 1.00 97.88 75 ILE A N 1
ATOM 590 C CA . ILE A 1 75 ? 1.565 -7.059 -8.951 1.00 97.88 75 ILE A CA 1
ATOM 591 C C . ILE A 1 75 ? 2.113 -8.381 -9.498 1.00 97.88 75 ILE A C 1
ATOM 593 O O . ILE A 1 75 ? 2.470 -9.273 -8.730 1.00 97.88 75 ILE A O 1
ATOM 597 N N . LEU A 1 76 ? 2.215 -8.504 -10.821 1.00 96.62 76 LEU A N 1
ATOM 598 C CA . LEU A 1 76 ? 2.735 -9.698 -11.491 1.00 96.62 76 LEU A CA 1
ATOM 599 C C . LEU A 1 76 ? 4.130 -9.454 -12.046 1.00 96.62 76 LEU A C 1
ATOM 601 O O . LEU A 1 76 ? 4.325 -8.614 -12.922 1.00 96.62 76 LEU A O 1
ATOM 605 N N . GLY A 1 77 ? 5.096 -10.232 -11.583 1.00 96.81 77 GLY A N 1
ATOM 606 C CA . GLY A 1 77 ? 6.406 -10.347 -12.196 1.00 96.81 77 GLY A CA 1
ATOM 607 C C . GLY A 1 77 ? 6.412 -11.460 -13.232 1.00 96.81 77 GLY A C 1
ATOM 608 O O . GLY A 1 77 ? 6.050 -12.587 -12.928 1.00 96.81 77 GLY A O 1
ATOM 609 N N . VAL A 1 78 ? 6.817 -11.166 -14.460 1.00 94.94 78 VAL A N 1
ATOM 610 C CA . VAL A 1 78 ? 6.871 -12.132 -15.561 1.00 94.94 78 VAL A CA 1
ATOM 611 C C . VAL A 1 78 ? 8.166 -11.976 -16.344 1.00 94.94 78 VAL A C 1
ATOM 613 O O . VAL A 1 78 ? 8.795 -10.914 -16.365 1.00 94.94 78 VAL A O 1
ATOM 616 N N . THR A 1 79 ? 8.531 -13.028 -17.068 1.00 89.56 79 THR A N 1
ATOM 617 C CA . THR A 1 79 ? 9.604 -12.981 -18.063 1.00 89.56 79 THR A CA 1
ATOM 618 C C . THR A 1 79 ? 9.050 -13.062 -19.488 1.00 89.56 79 THR A C 1
ATOM 620 O O . THR A 1 79 ? 8.050 -13.723 -19.756 1.00 89.56 79 THR A O 1
ATOM 623 N N . ASN A 1 80 ? 9.766 -12.431 -20.427 1.00 73.31 80 ASN A N 1
ATOM 624 C CA . ASN A 1 80 ? 9.754 -12.749 -21.868 1.00 73.31 80 ASN A CA 1
ATOM 625 C C . ASN A 1 80 ? 8.451 -12.445 -22.698 1.00 73.31 80 ASN A C 1
ATOM 627 O O . ASN A 1 80 ? 7.412 -12.065 -22.149 1.00 73.31 80 ASN A O 1
ATOM 631 N N . PRO A 1 81 ? 8.479 -12.532 -24.059 1.00 67.94 81 PRO A N 1
ATOM 632 C CA . PRO A 1 81 ? 7.594 -11.805 -24.976 1.00 67.94 81 PRO A CA 1
ATOM 633 C C . PRO A 1 81 ? 6.191 -12.387 -25.118 1.00 67.94 81 PRO A C 1
ATOM 635 O O . PRO A 1 81 ? 5.320 -11.708 -25.663 1.00 67.94 81 PRO A O 1
ATOM 638 N N . PHE A 1 82 ? 5.929 -13.601 -24.628 1.00 81.06 82 PHE A N 1
ATOM 639 C CA . PHE A 1 82 ? 4.567 -14.131 -24.628 1.00 81.06 82 PHE A CA 1
ATOM 640 C C . PHE A 1 82 ? 3.648 -13.229 -23.786 1.00 81.06 82 PHE A C 1
ATOM 642 O O . PHE A 1 82 ? 2.654 -12.698 -24.287 1.00 81.06 82 PHE A O 1
ATOM 649 N N . PHE A 1 83 ? 4.048 -12.940 -22.544 1.00 85.19 83 PHE A N 1
ATOM 650 C CA . PHE A 1 83 ? 3.309 -12.038 -21.662 1.00 85.19 83 PHE A CA 1
ATOM 651 C C . PHE A 1 83 ? 3.249 -10.604 -22.192 1.00 85.19 83 PHE A C 1
ATOM 653 O O . PHE A 1 83 ? 2.272 -9.900 -21.946 1.00 85.19 83 PHE A O 1
ATOM 660 N N . ALA A 1 84 ? 4.233 -10.185 -22.992 1.00 79.69 84 ALA A N 1
ATOM 661 C CA . ALA A 1 84 ? 4.237 -8.872 -23.623 1.00 79.69 84 ALA A CA 1
ATOM 662 C C . ALA A 1 84 ? 3.056 -8.655 -24.585 1.00 79.69 84 ALA A C 1
ATOM 664 O O . ALA A 1 84 ? 2.595 -7.523 -24.720 1.00 79.69 84 ALA A O 1
ATOM 665 N N . LYS A 1 85 ? 2.550 -9.718 -25.228 1.00 83.19 85 LYS A N 1
ATOM 666 C CA . LYS A 1 85 ? 1.325 -9.681 -26.044 1.00 83.19 85 LYS A CA 1
ATOM 667 C C . LYS A 1 85 ? 0.077 -9.949 -25.208 1.00 83.19 85 LYS A C 1
ATOM 669 O O . LYS A 1 85 ? -0.943 -9.281 -25.386 1.00 83.19 85 LYS A O 1
ATOM 674 N N . THR A 1 86 ? 0.151 -10.916 -24.301 1.00 87.25 86 THR A N 1
ATOM 675 C CA . THR A 1 86 ? -0.998 -11.350 -23.501 1.00 87.25 86 THR A CA 1
ATOM 676 C C . THR A 1 86 ? -1.470 -10.239 -22.562 1.00 87.25 86 THR A C 1
ATOM 678 O O . THR A 1 86 ? -2.639 -9.854 -22.607 1.00 87.25 86 THR A O 1
ATOM 681 N N . LEU A 1 87 ? -0.546 -9.621 -21.823 1.00 89.00 87 LEU A N 1
ATOM 682 C CA . LEU A 1 87 ? -0.814 -8.604 -20.801 1.00 89.00 87 LEU A CA 1
ATOM 683 C C . LEU A 1 87 ? -0.688 -7.161 -21.320 1.00 89.00 87 LEU A C 1
ATOM 685 O O . LEU A 1 87 ? -0.713 -6.223 -20.536 1.00 89.00 87 LEU A O 1
ATOM 689 N N . GLN A 1 88 ? -0.594 -6.933 -22.636 1.00 85.94 88 GLN A N 1
ATOM 690 C CA . GLN A 1 88 ? -0.445 -5.578 -23.210 1.00 85.94 88 GLN A CA 1
ATOM 691 C C . GLN A 1 88 ? -1.580 -4.600 -22.847 1.00 85.94 88 GLN A C 1
ATOM 693 O O . GLN A 1 88 ? -1.435 -3.391 -22.998 1.00 85.94 88 GLN A O 1
ATOM 698 N N . HIS A 1 89 ? -2.734 -5.148 -22.461 1.00 86.38 89 HIS A N 1
ATOM 699 C CA . HIS A 1 89 ? -3.950 -4.420 -22.121 1.00 86.38 89 HIS A CA 1
ATOM 700 C C . HIS A 1 89 ? -3.979 -3.973 -20.654 1.00 86.38 89 HIS A C 1
ATOM 702 O O . HIS A 1 89 ? -4.873 -3.224 -20.271 1.00 86.38 89 HIS A O 1
ATOM 708 N N . TRP A 1 90 ? -3.022 -4.431 -19.841 1.00 91.56 90 TRP A N 1
ATOM 709 C CA . TRP A 1 90 ? -2.935 -4.061 -18.437 1.00 91.56 90 TRP A CA 1
ATOM 710 C C . TRP A 1 90 ? -2.656 -2.565 -18.278 1.00 91.56 90 TRP A C 1
ATOM 712 O O . TRP A 1 90 ? -1.933 -1.979 -19.091 1.00 91.56 90 TRP A O 1
ATOM 722 N N . PRO A 1 91 ? -3.209 -1.932 -17.230 1.00 92.50 91 PRO A N 1
ATOM 723 C CA . PRO A 1 91 ? -3.181 -0.479 -17.094 1.00 92.50 91 PRO A CA 1
ATOM 724 C C . PRO A 1 91 ? -1.764 0.056 -16.856 1.00 92.50 91 PRO A C 1
ATOM 726 O O . PRO A 1 91 ? -1.444 1.181 -17.268 1.00 92.50 91 PRO A O 1
ATOM 729 N N . HIS A 1 92 ? -0.906 -0.751 -16.222 1.00 94.69 92 HIS A N 1
ATOM 730 C CA . HIS A 1 92 ? 0.451 -0.377 -15.850 1.00 94.69 92 HIS A CA 1
ATOM 731 C C . HIS A 1 92 ? 1.442 -1.496 -16.162 1.00 94.69 92 HIS A C 1
ATOM 733 O O . HIS A 1 92 ? 1.288 -2.634 -15.719 1.00 94.69 92 HIS A O 1
ATOM 739 N N . ILE A 1 93 ? 2.485 -1.159 -16.921 1.00 92.69 93 ILE A N 1
ATOM 740 C CA . ILE A 1 93 ? 3.528 -2.104 -17.325 1.00 92.69 93 ILE A CA 1
ATOM 741 C C . ILE A 1 93 ? 4.902 -1.473 -17.092 1.00 92.69 93 ILE A C 1
ATOM 743 O O . ILE A 1 93 ? 5.204 -0.391 -17.601 1.00 92.69 93 ILE A O 1
ATOM 747 N N . ILE A 1 94 ? 5.762 -2.174 -16.363 1.00 91.81 94 ILE A N 1
ATOM 748 C CA . ILE A 1 94 ? 7.172 -1.840 -16.160 1.00 91.81 94 ILE A CA 1
ATOM 749 C C . ILE A 1 94 ? 7.998 -2.828 -16.973 1.00 91.81 94 ILE A C 1
ATOM 751 O O . ILE A 1 94 ? 7.913 -4.029 -16.751 1.00 91.81 94 ILE A O 1
ATOM 755 N N . ARG A 1 95 ? 8.813 -2.339 -17.910 1.00 89.75 95 ARG A N 1
ATOM 756 C CA . ARG A 1 95 ? 9.780 -3.169 -18.643 1.00 89.75 95 ARG A CA 1
ATOM 757 C C . ARG A 1 95 ? 11.192 -2.918 -18.123 1.00 89.75 95 ARG A C 1
ATOM 759 O O . ARG A 1 95 ? 11.702 -1.803 -18.269 1.00 89.75 95 ARG A O 1
ATOM 766 N N . ILE A 1 96 ? 11.809 -3.947 -17.551 1.00 87.25 96 ILE A N 1
ATOM 767 C CA . ILE A 1 96 ? 13.196 -3.955 -17.074 1.00 87.25 96 ILE A CA 1
ATOM 768 C C . ILE A 1 96 ? 14.122 -4.393 -18.216 1.00 87.25 96 ILE A C 1
ATOM 770 O O . ILE A 1 96 ? 13.768 -5.251 -19.020 1.00 87.25 96 ILE A O 1
ATOM 774 N N . GLY A 1 97 ? 15.297 -3.774 -18.320 1.00 79.19 97 GLY A N 1
ATOM 775 C CA . GLY A 1 97 ? 16.325 -4.150 -19.289 1.00 79.19 97 GLY A CA 1
ATOM 776 C C . GLY A 1 97 ? 17.510 -3.184 -19.303 1.00 79.19 97 GLY A C 1
ATOM 777 O O . GLY A 1 97 ? 17.430 -2.077 -18.757 1.00 79.19 97 GLY A O 1
ATOM 778 N N . ASP A 1 98 ? 18.601 -3.611 -19.941 1.00 64.00 98 ASP A N 1
ATOM 779 C CA . ASP A 1 98 ? 19.879 -2.897 -19.933 1.00 64.00 98 ASP A CA 1
ATOM 780 C C . ASP A 1 98 ? 19.868 -1.577 -20.712 1.00 64.00 98 ASP A C 1
ATOM 782 O O . ASP A 1 98 ? 19.384 -1.462 -21.842 1.00 64.00 98 ASP A O 1
ATOM 786 N N . M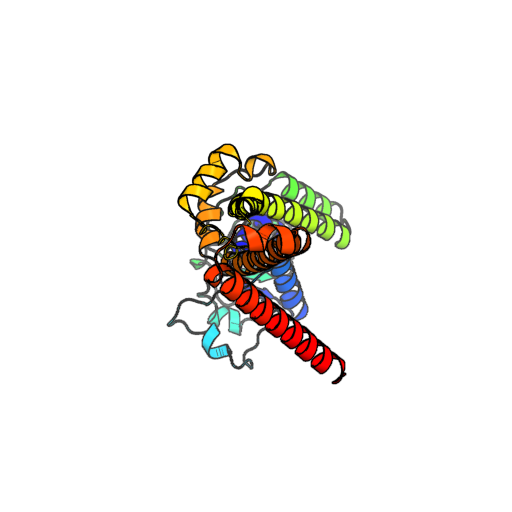ET A 1 99 ? 20.490 -0.567 -20.103 1.00 56.47 99 MET A N 1
ATOM 787 C CA . MET A 1 99 ? 20.689 0.760 -20.678 1.00 56.47 99 MET A CA 1
ATOM 788 C C . MET A 1 99 ? 21.944 0.776 -21.548 1.00 56.47 99 MET A C 1
ATOM 790 O O . MET A 1 99 ? 23.035 1.048 -21.055 1.00 56.47 99 MET A O 1
ATOM 794 N N . LYS A 1 100 ? 21.812 0.510 -22.849 1.00 47.53 100 LYS A N 1
ATOM 795 C CA . LYS A 1 100 ? 22.991 0.462 -23.730 1.00 47.53 100 LYS A CA 1
ATOM 796 C C . LYS A 1 100 ? 23.484 1.824 -24.250 1.00 47.53 100 LYS A C 1
ATOM 798 O O . LYS A 1 100 ? 24.585 1.862 -24.782 1.00 47.53 100 LYS A O 1
ATOM 803 N N . GLN A 1 101 ? 22.758 2.947 -24.101 1.00 48.03 101 GLN A N 1
ATOM 804 C CA . GLN A 1 101 ? 23.223 4.253 -24.626 1.00 48.03 101 GLN A CA 1
ATOM 805 C C . GLN A 1 101 ? 22.819 5.484 -23.787 1.00 48.03 101 GLN A C 1
ATOM 807 O O . GLN A 1 101 ? 21.655 5.669 -23.431 1.00 48.03 101 GLN A O 1
ATOM 812 N N . ALA A 1 102 ? 23.784 6.386 -23.553 1.00 45.44 102 ALA A N 1
ATOM 813 C CA . ALA A 1 102 ? 23.636 7.626 -22.776 1.00 45.44 102 ALA A CA 1
ATOM 814 C C . ALA A 1 102 ? 22.627 8.637 -23.372 1.00 45.44 102 ALA A C 1
ATOM 816 O O . ALA A 1 102 ? 22.004 9.396 -22.632 1.00 45.44 102 ALA A O 1
ATOM 817 N N . GLY A 1 103 ? 22.391 8.607 -24.691 1.00 49.31 103 GLY A N 1
ATOM 818 C CA . GLY A 1 103 ? 21.421 9.476 -25.376 1.00 49.31 103 GLY A CA 1
ATOM 819 C C . GLY A 1 103 ? 19.943 9.125 -25.136 1.00 49.31 103 GLY A C 1
ATOM 820 O O . GLY A 1 103 ? 19.058 9.913 -25.469 1.00 49.31 103 GLY A O 1
ATOM 821 N N . GLU A 1 104 ? 19.637 7.965 -24.540 1.00 51.88 104 GLU A N 1
ATOM 822 C CA . GLU A 1 104 ? 18.255 7.525 -24.296 1.00 51.88 104 GLU A CA 1
ATOM 823 C C . GLU A 1 104 ? 17.696 7.905 -22.915 1.00 51.88 104 GLU A C 1
ATOM 825 O O . GLU A 1 104 ? 16.485 7.790 -22.701 1.00 51.88 104 GLU A O 1
ATOM 830 N N . MET A 1 105 ? 18.524 8.422 -21.996 1.00 50.34 105 MET A N 1
ATOM 831 C CA . MET A 1 105 ? 18.091 8.805 -20.641 1.00 50.34 105 MET A CA 1
ATOM 832 C C . MET A 1 105 ? 16.949 9.834 -20.655 1.00 50.34 105 MET A C 1
ATOM 834 O O . MET A 1 105 ? 15.933 9.636 -19.988 1.00 50.34 105 MET A O 1
ATOM 838 N N . ALA A 1 106 ? 17.052 10.884 -21.477 1.00 51.34 106 ALA A N 1
ATOM 839 C CA . ALA A 1 106 ? 16.042 11.946 -21.554 1.00 51.34 106 ALA A CA 1
ATOM 840 C C . ALA A 1 106 ? 14.681 11.460 -22.097 1.00 51.34 106 ALA A C 1
ATOM 842 O O . ALA A 1 106 ? 13.627 11.957 -21.697 1.00 51.34 106 ALA A O 1
ATOM 843 N N . LYS A 1 107 ? 14.675 10.453 -22.985 1.00 52.84 107 LYS A N 1
ATOM 844 C CA . LYS A 1 107 ? 13.440 9.856 -23.532 1.00 52.84 107 LYS A CA 1
ATOM 845 C C . LYS A 1 107 ? 12.755 8.910 -22.537 1.00 52.84 107 LYS A C 1
ATOM 847 O O . LYS A 1 107 ? 11.552 8.698 -22.653 1.00 52.84 107 LYS A O 1
ATOM 852 N N . GLN A 1 108 ? 13.492 8.363 -21.568 1.00 53.06 108 GLN A N 1
ATOM 853 C CA . GLN A 1 108 ? 12.984 7.419 -20.562 1.00 53.06 108 GLN A CA 1
ATOM 854 C C . GLN A 1 108 ? 12.556 8.089 -19.237 1.00 53.06 108 GLN A C 1
ATOM 856 O O . GLN A 1 108 ? 11.808 7.486 -18.466 1.00 53.06 108 GLN A O 1
ATOM 861 N N . MET A 1 109 ? 12.930 9.358 -19.003 1.00 56.62 109 MET A N 1
ATOM 862 C CA . MET A 1 109 ? 12.330 10.211 -17.955 1.00 56.62 109 MET A CA 1
ATOM 863 C C . MET A 1 109 ? 10.839 10.494 -18.208 1.00 56.62 109 MET A C 1
ATOM 865 O O . MET A 1 109 ? 10.102 10.846 -17.284 1.00 56.62 109 MET A O 1
ATOM 869 N N . LYS A 1 110 ? 10.385 10.346 -19.460 1.00 59.31 110 LYS A N 1
ATOM 870 C CA . LYS A 1 110 ? 8.986 10.525 -19.856 1.00 59.31 110 LYS A CA 1
ATOM 871 C C . LYS A 1 110 ? 8.224 9.207 -19.716 1.00 59.31 110 LYS A C 1
ATOM 873 O O . LYS A 1 110 ? 8.629 8.189 -20.275 1.00 59.31 110 LYS A O 1
ATOM 878 N N . VAL A 1 111 ? 7.101 9.250 -19.000 1.00 68.31 111 VAL A N 1
ATOM 879 C CA . VAL A 1 111 ? 6.126 8.151 -18.959 1.00 68.31 111 VAL A CA 1
ATOM 880 C C . VAL A 1 111 ? 5.597 7.912 -20.371 1.00 68.31 111 VAL A C 1
ATOM 882 O O . VAL A 1 111 ? 5.256 8.860 -21.087 1.00 68.31 111 VAL A O 1
ATOM 885 N N . LYS A 1 112 ? 5.545 6.648 -20.798 1.00 73.56 112 LYS A N 1
ATOM 886 C CA . LYS A 1 112 ? 5.064 6.288 -22.134 1.00 73.56 112 LYS A CA 1
ATOM 887 C C . LYS A 1 112 ? 3.577 5.954 -22.077 1.00 73.56 112 LYS A C 1
ATOM 889 O O . LYS A 1 112 ? 3.136 5.192 -21.223 1.00 73.56 112 LYS A O 1
ATOM 894 N N . LYS A 1 113 ? 2.806 6.497 -23.025 1.00 71.50 113 LYS A N 1
ATOM 895 C CA . LYS A 1 113 ? 1.386 6.147 -23.172 1.00 71.50 113 LYS A CA 1
ATOM 896 C C . LYS A 1 113 ? 1.254 4.674 -23.561 1.00 71.50 113 LYS A C 1
ATOM 898 O O . LYS A 1 113 ? 1.974 4.219 -24.449 1.00 71.50 113 LYS A O 1
ATOM 903 N N . LEU A 1 114 ? 0.282 3.979 -22.970 1.00 66.94 114 LEU A N 1
ATOM 904 C CA . LEU A 1 114 ? 0.037 2.553 -23.215 1.00 66.94 114 LEU A CA 1
ATOM 905 C C . LEU A 1 114 ? -0.217 2.241 -24.701 1.00 66.94 114 LEU A C 1
ATOM 907 O O . LEU A 1 114 ? 0.305 1.267 -25.227 1.00 66.94 114 LEU A O 1
ATOM 911 N N . LYS A 1 115 ? -0.891 3.145 -25.425 1.00 65.00 115 LYS A N 1
ATOM 912 C CA . LYS A 1 115 ? -1.130 3.038 -26.879 1.00 65.00 115 LYS A CA 1
ATOM 913 C C . LYS A 1 115 ? 0.133 2.958 -27.753 1.00 65.00 115 LYS A C 1
ATOM 915 O O . LYS A 1 115 ? 0.042 2.592 -28.916 1.00 65.00 115 LYS A O 1
ATOM 920 N N . ASN A 1 116 ? 1.298 3.326 -27.214 1.00 59.12 116 ASN A N 1
ATOM 921 C CA . ASN A 1 116 ? 2.578 3.273 -27.922 1.00 59.12 116 ASN A CA 1
ATOM 922 C C . ASN A 1 116 ? 3.353 1.971 -27.644 1.00 59.12 116 ASN A C 1
ATOM 924 O O . ASN A 1 116 ? 4.469 1.816 -28.141 1.00 59.12 116 ASN A O 1
ATOM 928 N N . LEU A 1 117 ? 2.806 1.065 -26.826 1.00 61.31 117 LEU A N 1
ATOM 929 C CA . LEU A 1 117 ? 3.418 -0.220 -26.521 1.00 61.31 117 LEU A CA 1
ATOM 930 C C . LEU A 1 117 ? 3.261 -1.158 -27.728 1.00 61.31 117 LEU A C 1
ATOM 932 O O . LEU A 1 117 ? 2.184 -1.685 -27.986 1.00 61.31 117 LEU A O 1
ATOM 936 N N . LYS A 1 118 ? 4.348 -1.369 -28.475 1.00 62.53 118 LYS A N 1
ATOM 937 C CA . LYS A 1 118 ? 4.441 -2.439 -29.478 1.00 62.53 118 LYS A CA 1
ATOM 938 C C . LYS A 1 118 ? 4.864 -3.734 -28.776 1.00 62.53 118 LYS A C 1
ATOM 940 O O . LYS A 1 118 ? 5.790 -3.723 -27.962 1.00 62.53 118 LYS A O 1
ATOM 945 N N . THR A 1 119 ? 4.181 -4.837 -29.066 1.00 60.84 119 THR A N 1
ATOM 946 C CA . THR A 1 119 ? 4.277 -6.109 -28.327 1.00 60.84 119 THR A CA 1
ATOM 947 C C . THR A 1 119 ? 5.713 -6.605 -28.141 1.00 60.84 119 THR A C 1
ATOM 949 O O . THR A 1 119 ? 6.108 -6.832 -26.997 1.00 60.84 119 THR A O 1
ATOM 952 N N . LEU A 1 120 ? 6.520 -6.675 -29.207 1.00 52.38 120 LEU A N 1
ATOM 953 C CA . LEU A 1 120 ? 7.889 -7.212 -29.151 1.00 52.38 120 LEU A CA 1
ATOM 954 C C . LEU A 1 120 ? 9.009 -6.162 -28.980 1.00 52.38 120 LEU A C 1
ATOM 956 O O . LEU A 1 120 ? 9.978 -6.452 -28.290 1.00 52.38 120 LEU A O 1
ATOM 960 N N . ASP A 1 121 ? 8.859 -4.932 -29.487 1.00 54.78 121 ASP A N 1
ATOM 961 C CA . ASP A 1 121 ? 9.986 -3.972 -29.600 1.00 54.78 121 ASP A CA 1
ATOM 962 C C . ASP A 1 121 ? 9.996 -2.835 -28.562 1.00 54.78 121 ASP A C 1
ATOM 964 O O . ASP A 1 121 ? 10.724 -1.842 -28.698 1.00 54.78 121 ASP A O 1
ATOM 968 N N . SER A 1 122 ? 9.150 -2.897 -27.529 1.00 65.50 122 SER A N 1
ATOM 969 C CA . SER A 1 122 ? 9.074 -1.770 -26.593 1.00 65.50 122 SER A CA 1
ATOM 970 C C . SER A 1 122 ? 10.276 -1.734 -25.653 1.00 65.50 122 SER A C 1
ATOM 972 O O . SER A 1 122 ? 10.462 -2.622 -24.821 1.00 65.50 122 SER A O 1
ATOM 974 N N . LYS A 1 123 ? 11.045 -0.644 -25.768 1.00 76.69 123 LYS A N 1
ATOM 975 C CA . LYS A 1 123 ? 12.220 -0.314 -24.946 1.00 76.69 123 LYS A CA 1
ATOM 976 C C . LYS A 1 123 ? 11.918 -0.382 -23.438 1.00 76.69 123 LYS A C 1
ATOM 978 O O . LYS A 1 123 ? 10.773 -0.117 -23.054 1.00 76.69 123 LYS A O 1
ATOM 983 N N . PRO A 1 124 ? 12.927 -0.594 -22.576 1.00 84.12 124 PRO A N 1
ATOM 984 C CA . PRO A 1 124 ? 12.771 -0.462 -21.130 1.00 84.12 124 PRO A CA 1
ATOM 985 C C . PRO A 1 124 ? 12.078 0.849 -20.710 1.00 84.12 124 PRO A C 1
ATOM 987 O O . PRO A 1 124 ? 12.148 1.876 -21.408 1.00 84.12 124 PRO A O 1
ATOM 990 N N . GLY A 1 125 ? 11.365 0.804 -19.586 1.00 86.81 125 GLY A N 1
ATOM 991 C CA . GLY A 1 125 ? 10.662 1.949 -19.003 1.00 86.81 125 GLY A CA 1
ATOM 992 C C . GLY A 1 125 ? 9.263 1.631 -18.473 1.00 86.81 125 GLY A C 1
ATOM 993 O O . GLY A 1 125 ? 8.818 0.486 -18.491 1.00 86.81 125 GLY A O 1
ATOM 994 N N . VAL A 1 126 ? 8.575 2.678 -18.010 1.00 89.25 126 VAL A N 1
ATOM 995 C CA . VAL A 1 126 ? 7.235 2.595 -17.412 1.00 89.25 126 VAL A CA 1
ATOM 996 C C . VAL A 1 126 ? 6.175 3.061 -18.415 1.00 89.25 126 VAL A C 1
ATOM 998 O O . VAL A 1 126 ? 6.268 4.160 -18.976 1.00 89.25 126 VAL A O 1
ATOM 1001 N N . TYR A 1 127 ? 5.173 2.213 -18.636 1.00 89.88 127 TYR A N 1
ATOM 1002 C CA . TYR A 1 127 ? 4.053 2.415 -19.548 1.00 89.88 127 TYR A CA 1
ATOM 1003 C C . TYR A 1 127 ? 2.765 2.493 -18.739 1.00 89.88 127 TYR A C 1
ATOM 1005 O O . TYR A 1 127 ? 2.346 1.513 -18.129 1.00 89.88 127 TYR A O 1
ATOM 1013 N N . THR A 1 128 ? 2.157 3.673 -18.708 1.00 91.38 128 THR A N 1
ATOM 1014 C CA . THR A 1 128 ? 0.932 3.917 -17.946 1.00 91.38 128 THR A CA 1
ATOM 1015 C C . THR A 1 128 ? 0.225 5.174 -18.455 1.00 91.38 128 THR A C 1
ATOM 1017 O O . THR A 1 128 ? 0.850 6.067 -19.034 1.00 91.38 128 THR A O 1
ATOM 1020 N N . ALA A 1 129 ? -1.094 5.231 -18.276 1.00 90.56 129 ALA A N 1
ATOM 1021 C CA . ALA A 1 129 ? -1.893 6.448 -18.439 1.00 90.56 129 ALA A CA 1
ATOM 1022 C C . ALA A 1 129 ? -2.172 7.161 -17.100 1.00 90.56 129 ALA A C 1
ATOM 1024 O O . ALA A 1 129 ? -2.837 8.198 -17.092 1.00 90.56 129 ALA A O 1
ATOM 1025 N N . TYR A 1 130 ? -1.667 6.610 -15.993 1.00 93.62 130 TYR A N 1
ATOM 1026 C CA . TYR A 1 130 ? -1.840 7.132 -14.645 1.00 93.62 130 TYR A CA 1
ATOM 1027 C C . TYR A 1 130 ? -1.251 8.536 -14.515 1.00 93.62 130 TYR A C 1
ATOM 1029 O O . TYR A 1 130 ? -0.163 8.830 -15.023 1.00 93.62 130 TYR A O 1
ATOM 1037 N N . LYS A 1 131 ? -1.991 9.403 -13.827 1.00 93.25 131 LYS A N 1
ATOM 1038 C CA . LYS A 1 131 ? -1.567 10.757 -13.486 1.00 93.25 131 LYS A CA 1
ATOM 1039 C C . LYS A 1 131 ? -1.326 10.794 -11.978 1.00 93.25 131 LYS A C 1
ATOM 1041 O O . LYS A 1 131 ? -2.301 10.640 -11.249 1.00 93.25 131 LYS A O 1
ATOM 1046 N N . PRO A 1 132 ? -0.074 10.983 -11.532 1.00 94.56 132 PRO A N 1
ATOM 1047 C CA . PRO A 1 132 ? 0.227 11.081 -10.113 1.00 94.56 132 PRO A CA 1
ATOM 1048 C C . PRO A 1 132 ? -0.542 12.212 -9.441 1.00 94.56 132 PRO A C 1
ATOM 1050 O O . PRO A 1 132 ? -0.695 13.289 -10.025 1.00 94.56 132 PRO A O 1
ATOM 1053 N N . PHE A 1 133 ? -0.989 11.963 -8.216 1.00 96.69 133 PHE A N 1
ATOM 1054 C CA . PHE A 1 133 ? -1.560 12.989 -7.352 1.00 96.69 133 PHE A CA 1
ATOM 1055 C C . PHE A 1 133 ? -0.469 13.921 -6.830 1.00 96.69 133 PHE A C 1
ATOM 1057 O O . PHE A 1 133 ? -0.681 15.128 -6.703 1.00 96.69 133 PHE A O 1
ATOM 1064 N N . LEU A 1 134 ? 0.706 13.367 -6.536 1.00 95.25 134 LEU A N 1
ATOM 1065 C CA . LEU A 1 134 ? 1.826 14.085 -5.958 1.00 95.25 134 LEU A CA 1
ATOM 1066 C C . LEU A 1 134 ? 2.862 14.447 -7.017 1.00 95.25 134 LEU A C 1
ATOM 1068 O O . LEU A 1 134 ? 3.142 13.709 -7.966 1.00 95.25 134 LEU A O 1
ATOM 1072 N N . ASN A 1 135 ? 3.460 15.617 -6.830 1.00 93.38 135 ASN A N 1
ATOM 1073 C CA . ASN A 1 135 ? 4.534 16.095 -7.678 1.00 93.38 135 ASN A CA 1
ATOM 1074 C C . ASN A 1 135 ? 5.791 15.249 -7.471 1.00 93.38 135 ASN A C 1
ATOM 1076 O O . ASN A 1 135 ? 6.008 14.650 -6.419 1.00 93.38 135 ASN A O 1
ATOM 1080 N N . LYS A 1 136 ? 6.660 15.245 -8.481 1.00 91.25 136 LYS A N 1
ATOM 1081 C CA . LYS A 1 136 ? 7.979 14.632 -8.352 1.00 91.25 136 LYS A CA 1
ATOM 1082 C C . LYS A 1 136 ? 8.811 15.395 -7.328 1.00 91.25 136 LYS A C 1
ATOM 1084 O O . LYS A 1 136 ? 8.834 16.625 -7.331 1.00 91.25 136 LYS A O 1
ATOM 1089 N N . ASP A 1 137 ? 9.529 14.647 -6.505 1.00 92.06 137 ASP A N 1
ATOM 1090 C CA . ASP A 1 137 ? 10.580 15.197 -5.667 1.00 92.06 137 ASP A CA 1
ATOM 1091 C C . ASP A 1 137 ? 11.872 15.286 -6.494 1.00 92.06 137 ASP A C 1
ATOM 1093 O O . ASP A 1 137 ? 12.523 14.286 -6.802 1.00 92.06 137 ASP A O 1
ATOM 1097 N N . GLU A 1 138 ? 12.211 16.498 -6.925 1.00 90.88 138 GLU A N 1
ATOM 1098 C CA . GLU A 1 138 ? 13.401 16.740 -7.742 1.00 90.88 138 GLU A CA 1
ATOM 1099 C C . GLU A 1 138 ? 14.704 16.563 -6.948 1.00 90.88 138 GLU A C 1
ATOM 1101 O O . GLU A 1 138 ? 15.745 16.274 -7.542 1.00 90.88 138 GLU A O 1
ATOM 1106 N N . ASP A 1 139 ? 14.673 16.698 -5.620 1.00 92.25 139 ASP A N 1
ATOM 1107 C CA . ASP A 1 139 ? 15.874 16.625 -4.788 1.00 92.25 139 ASP A CA 1
ATOM 1108 C C . ASP A 1 139 ? 16.357 15.180 -4.666 1.00 92.25 139 ASP A C 1
ATOM 1110 O O . ASP A 1 139 ? 17.530 14.891 -4.930 1.00 92.25 139 ASP A O 1
ATOM 1114 N N . ILE A 1 140 ? 15.447 14.246 -4.373 1.00 93.19 140 ILE A N 1
ATOM 1115 C CA . ILE A 1 140 ? 15.775 12.813 -4.346 1.00 93.19 140 ILE A CA 1
ATOM 1116 C C . ILE A 1 140 ? 16.187 12.307 -5.735 1.00 93.19 140 ILE A C 1
ATOM 1118 O O . ILE A 1 140 ? 17.142 11.533 -5.852 1.00 93.19 140 ILE A O 1
ATOM 1122 N N . ILE A 1 141 ? 15.536 12.781 -6.806 1.00 91.12 141 ILE A N 1
ATOM 1123 C CA . ILE A 1 141 ? 15.891 12.408 -8.182 1.00 91.12 141 ILE A CA 1
ATOM 1124 C C . ILE A 1 141 ? 17.328 12.848 -8.478 1.00 91.12 141 ILE A C 1
ATOM 1126 O O . ILE A 1 141 ? 18.143 12.021 -8.899 1.00 91.12 141 ILE A O 1
ATOM 1130 N N . LYS A 1 142 ? 17.679 14.108 -8.188 1.00 91.75 142 LYS A N 1
ATOM 1131 C CA . LYS A 1 142 ? 19.047 14.625 -8.354 1.00 91.75 142 LYS A CA 1
ATOM 1132 C C . LYS A 1 142 ? 20.053 13.866 -7.490 1.00 91.75 142 LYS A C 1
ATOM 1134 O O . LYS A 1 142 ? 21.147 13.547 -7.959 1.00 91.75 142 LYS A O 1
ATOM 1139 N N . GLN A 1 143 ? 19.703 13.539 -6.246 1.00 93.06 143 GLN A N 1
ATOM 1140 C CA . GLN A 1 143 ? 20.578 12.808 -5.328 1.00 93.06 143 GLN A CA 1
ATOM 1141 C C . GLN A 1 143 ? 20.887 11.387 -5.826 1.00 93.06 143 GLN A C 1
ATOM 1143 O O . GLN A 1 143 ? 22.042 10.940 -5.756 1.00 93.06 143 GLN A O 1
ATOM 1148 N N . LEU A 1 144 ? 19.877 10.686 -6.349 1.00 90.69 144 LEU A N 1
ATOM 1149 C CA . LEU A 1 144 ? 20.023 9.354 -6.936 1.00 90.69 144 LEU A CA 1
ATOM 1150 C C . LEU A 1 144 ? 20.819 9.418 -8.244 1.00 90.69 144 LEU A C 1
ATOM 1152 O O . LEU A 1 144 ? 21.755 8.634 -8.418 1.00 90.69 144 LEU A O 1
ATOM 1156 N N . GLN A 1 145 ? 20.520 10.383 -9.123 1.00 89.19 145 GLN A N 1
ATOM 1157 C CA . GLN A 1 145 ? 21.268 10.621 -10.365 1.00 89.19 145 GLN A CA 1
ATOM 1158 C C . GLN A 1 145 ? 22.751 10.881 -10.097 1.00 89.19 145 GLN A C 1
ATOM 1160 O O . GLN A 1 145 ? 23.607 10.233 -10.701 1.00 89.19 145 GLN A O 1
ATOM 1165 N N . LYS A 1 146 ? 23.065 11.776 -9.153 1.00 90.44 146 LYS A N 1
ATOM 1166 C CA . LYS A 1 146 ? 24.443 12.068 -8.744 1.00 90.44 146 LYS A CA 1
ATOM 1167 C C . LYS A 1 146 ? 25.142 10.811 -8.230 1.00 90.44 146 LYS A C 1
ATOM 1169 O O . LYS A 1 146 ? 26.289 10.565 -8.582 1.00 90.44 146 LYS A O 1
ATOM 1174 N N . GLY A 1 147 ? 24.446 9.974 -7.458 1.00 88.25 147 GLY A N 1
ATOM 1175 C CA . GLY A 1 147 ? 24.995 8.696 -7.006 1.00 88.25 147 GLY A CA 1
ATOM 1176 C C . GLY A 1 147 ? 25.319 7.733 -8.154 1.00 88.25 147 GLY A C 1
ATOM 1177 O O . GLY A 1 147 ? 26.337 7.053 -8.094 1.00 88.25 147 GLY A O 1
ATOM 1178 N N . VAL A 1 148 ? 24.512 7.704 -9.222 1.00 86.94 148 VAL A N 1
ATOM 1179 C CA . VAL A 1 148 ? 24.800 6.891 -10.419 1.00 86.94 148 VAL A CA 1
ATOM 1180 C C . VAL A 1 148 ? 26.027 7.433 -11.152 1.00 86.94 148 VAL A C 1
ATOM 1182 O O . VAL A 1 148 ? 26.924 6.662 -11.482 1.00 86.94 148 VAL A O 1
ATOM 1185 N N . GLN A 1 149 ? 26.103 8.752 -11.355 1.00 87.56 149 GLN A N 1
ATOM 1186 C CA . GLN A 1 149 ? 27.251 9.407 -11.997 1.00 87.56 149 GLN A CA 1
ATOM 1187 C C . GLN A 1 149 ? 28.555 9.168 -11.224 1.00 87.56 149 GLN A C 1
ATOM 1189 O O . GLN A 1 149 ? 29.599 8.926 -11.820 1.00 87.56 149 GLN A O 1
ATOM 1194 N N . GLN A 1 150 ? 28.480 9.176 -9.893 1.00 91.25 150 GLN A N 1
ATOM 1195 C CA . GLN A 1 150 ? 29.611 8.941 -8.996 1.00 91.25 150 GLN A CA 1
ATOM 1196 C C . GLN A 1 150 ? 29.902 7.452 -8.743 1.00 91.25 150 GLN A C 1
ATOM 1198 O O . GLN A 1 150 ? 30.724 7.143 -7.886 1.00 91.25 150 GLN A O 1
ATOM 1203 N N . LYS A 1 151 ? 29.229 6.523 -9.442 1.00 89.88 151 LYS A N 1
ATOM 1204 C CA . LYS A 1 151 ? 29.363 5.065 -9.245 1.00 89.88 151 LYS A CA 1
ATOM 1205 C C . LYS A 1 151 ? 29.211 4.632 -7.776 1.00 89.88 151 LYS A C 1
ATOM 1207 O O . LYS A 1 151 ? 29.883 3.711 -7.315 1.00 89.88 151 LYS A O 1
ATOM 1212 N N . ARG A 1 152 ? 28.318 5.294 -7.029 1.00 92.25 152 ARG A N 1
ATOM 1213 C CA . ARG A 1 152 ? 28.001 4.950 -5.637 1.00 92.25 152 ARG A CA 1
ATOM 1214 C C . ARG A 1 152 ? 27.546 3.481 -5.561 1.00 92.25 152 ARG A C 1
ATOM 1216 O O . ARG A 1 152 ? 26.717 3.088 -6.387 1.00 92.25 152 ARG A O 1
ATOM 1223 N N . PRO A 1 153 ? 28.001 2.699 -4.560 1.00 93.75 153 PRO A N 1
ATOM 1224 C CA . PRO A 1 153 ? 27.548 1.324 -4.370 1.00 93.75 153 PRO A CA 1
ATOM 1225 C C . PRO A 1 153 ? 26.020 1.209 -4.340 1.00 93.75 153 PRO A C 1
ATOM 1227 O O . PRO A 1 153 ? 25.332 2.051 -3.749 1.00 93.75 153 PRO A O 1
ATOM 1230 N N . SER A 1 154 ? 25.486 0.142 -4.939 1.00 88.00 154 SER A N 1
ATOM 1231 C CA . SER A 1 154 ? 24.040 -0.109 -5.024 1.00 88.00 154 SER A CA 1
ATOM 1232 C C . SER A 1 154 ? 23.377 -0.151 -3.647 1.00 88.00 154 SER A C 1
ATOM 1234 O O . SER A 1 154 ? 22.311 0.429 -3.467 1.00 88.00 154 SER A O 1
ATOM 1236 N N . ALA A 1 155 ? 24.041 -0.738 -2.647 1.00 92.31 155 ALA A N 1
ATOM 1237 C CA . ALA A 1 155 ? 23.559 -0.778 -1.268 1.00 92.31 155 ALA A CA 1
ATOM 1238 C C . ALA A 1 155 ? 23.296 0.626 -0.691 1.00 92.31 155 ALA A C 1
ATOM 1240 O O . ALA A 1 155 ? 22.262 0.852 -0.064 1.00 92.31 155 ALA A O 1
ATOM 1241 N N . ALA A 1 156 ? 24.180 1.592 -0.959 1.00 93.62 156 ALA A N 1
ATOM 1242 C CA . ALA A 1 156 ? 24.020 2.964 -0.484 1.00 93.62 156 ALA A CA 1
ATOM 1243 C C . ALA A 1 156 ? 22.909 3.715 -1.241 1.00 93.62 156 ALA A C 1
ATOM 1245 O O . ALA A 1 156 ? 22.157 4.473 -0.632 1.00 93.62 156 ALA A O 1
ATOM 1246 N N . GLN A 1 157 ? 22.752 3.476 -2.549 1.00 91.25 157 GLN A N 1
ATOM 1247 C CA . GLN A 1 157 ? 21.613 4.003 -3.317 1.00 91.25 157 GLN A CA 1
ATOM 1248 C C . GLN A 1 157 ? 20.281 3.439 -2.803 1.00 91.25 157 GLN A C 1
ATOM 1250 O O . GLN A 1 157 ? 19.318 4.182 -2.614 1.00 91.25 157 GLN A O 1
ATOM 1255 N N . ASN A 1 158 ? 20.248 2.139 -2.510 1.00 92.06 158 ASN A N 1
ATOM 1256 C CA . ASN A 1 158 ? 19.077 1.462 -1.968 1.00 92.06 158 ASN A CA 1
ATOM 1257 C C . ASN A 1 158 ? 18.725 1.977 -0.568 1.00 92.06 158 ASN A C 1
ATOM 1259 O O . ASN A 1 158 ? 17.547 2.141 -0.269 1.00 92.06 158 ASN A O 1
ATOM 1263 N N . ALA A 1 159 ? 19.716 2.270 0.279 1.00 94.62 159 ALA A N 1
ATOM 1264 C CA . ALA A 1 159 ? 19.485 2.846 1.603 1.00 94.62 159 ALA A CA 1
ATOM 1265 C C . ALA A 1 159 ? 18.828 4.235 1.523 1.00 94.62 159 ALA A C 1
ATOM 1267 O O . ALA A 1 159 ? 17.863 4.496 2.239 1.00 94.62 159 ALA A O 1
ATOM 1268 N N . ILE A 1 160 ? 19.298 5.095 0.611 1.00 94.75 160 ILE A N 1
ATOM 1269 C CA . ILE A 1 160 ? 18.699 6.416 0.360 1.00 94.75 160 ILE A CA 1
ATOM 1270 C C . ILE A 1 160 ? 17.245 6.267 -0.105 1.00 94.75 160 ILE A C 1
ATOM 1272 O O . ILE A 1 160 ? 16.357 6.922 0.434 1.00 94.75 160 ILE A O 1
ATOM 1276 N N . LEU A 1 161 ? 16.990 5.366 -1.057 1.00 93.44 161 LEU A N 1
ATOM 1277 C CA . LEU A 1 161 ? 15.648 5.138 -1.590 1.00 93.44 161 LEU A CA 1
ATOM 1278 C C . LEU A 1 161 ? 14.686 4.560 -0.538 1.00 93.44 161 LEU A C 1
ATOM 1280 O O . LEU A 1 161 ? 13.552 5.015 -0.426 1.00 93.44 161 LEU A O 1
ATOM 1284 N N . ARG A 1 162 ? 15.138 3.586 0.261 1.00 95.12 162 ARG A N 1
ATOM 1285 C CA . ARG A 1 162 ? 14.346 3.004 1.358 1.00 95.12 162 ARG A CA 1
ATOM 1286 C C . ARG A 1 162 ? 13.988 4.048 2.405 1.00 95.12 162 ARG A C 1
ATOM 1288 O O . ARG A 1 162 ? 12.848 4.081 2.851 1.00 95.12 162 ARG A O 1
ATOM 1295 N N . ARG A 1 163 ? 14.940 4.910 2.773 1.00 96.38 163 ARG A N 1
ATOM 1296 C CA . ARG A 1 163 ? 14.694 6.005 3.715 1.00 96.38 163 ARG A CA 1
ATOM 1297 C C . ARG A 1 163 ? 13.669 6.996 3.168 1.00 96.38 163 ARG A C 1
ATOM 1299 O O . ARG A 1 163 ? 12.741 7.342 3.885 1.00 96.38 163 ARG A O 1
ATOM 1306 N N . TYR A 1 164 ? 13.808 7.390 1.904 1.00 96.06 164 TYR A N 1
ATOM 1307 C CA . TYR A 1 164 ? 12.847 8.269 1.242 1.00 96.06 164 TYR A CA 1
ATOM 1308 C C . TYR A 1 164 ? 11.422 7.700 1.288 1.00 96.06 164 TYR A C 1
ATOM 1310 O O . TYR A 1 164 ? 10.492 8.375 1.718 1.00 96.06 164 TYR A O 1
ATOM 1318 N N . PHE A 1 165 ? 11.258 6.435 0.896 1.00 97.25 165 PHE A N 1
ATOM 1319 C CA . PHE A 1 165 ? 9.959 5.769 0.909 1.00 97.25 165 PHE A CA 1
ATOM 1320 C C . PHE A 1 165 ? 9.380 5.588 2.313 1.00 97.25 165 PHE A C 1
ATOM 1322 O O . PHE A 1 165 ? 8.174 5.754 2.497 1.00 97.25 165 PHE A O 1
ATOM 1329 N N . LEU A 1 166 ? 10.227 5.297 3.302 1.00 97.62 166 LEU A N 1
ATOM 1330 C CA . LEU A 1 166 ? 9.823 5.218 4.701 1.00 97.62 166 LEU A CA 1
ATOM 1331 C C . LEU A 1 166 ? 9.265 6.562 5.185 1.00 97.62 166 LEU A C 1
ATOM 1333 O O . LEU A 1 166 ? 8.148 6.605 5.693 1.00 97.62 166 LEU A O 1
ATOM 1337 N N . GLU A 1 167 ? 10.017 7.648 4.993 1.00 96.88 167 GLU A N 1
ATOM 1338 C CA . GLU A 1 167 ? 9.615 8.997 5.411 1.00 96.88 167 GLU A CA 1
ATOM 1339 C C . GLU A 1 167 ? 8.317 9.422 4.705 1.00 96.88 167 GLU A C 1
ATOM 1341 O O . GLU A 1 167 ? 7.372 9.871 5.354 1.00 96.88 167 GLU A O 1
ATOM 1346 N N . LEU A 1 168 ? 8.221 9.191 3.392 1.00 97.31 168 LEU A N 1
ATOM 1347 C CA . LEU A 1 168 ? 7.022 9.478 2.606 1.00 97.31 168 LEU A CA 1
ATOM 1348 C C . LEU A 1 168 ? 5.794 8.710 3.111 1.00 97.31 168 LEU A C 1
ATOM 1350 O O . LEU A 1 168 ? 4.727 9.295 3.318 1.00 97.31 168 LEU A O 1
ATOM 1354 N N . THR A 1 169 ? 5.937 7.403 3.324 1.00 98.19 169 THR A N 1
ATOM 1355 C CA . THR A 1 169 ? 4.820 6.564 3.763 1.00 98.19 169 THR A CA 1
ATOM 1356 C C . THR A 1 169 ? 4.401 6.910 5.190 1.00 98.19 169 THR A C 1
ATOM 1358 O O . THR A 1 169 ? 3.209 6.991 5.475 1.00 98.19 169 THR A O 1
ATOM 1361 N N . GLN A 1 170 ? 5.349 7.208 6.081 1.00 97.44 170 GLN A N 1
ATOM 1362 C CA . GLN A 1 170 ? 5.040 7.703 7.424 1.00 97.44 170 GLN A CA 1
ATOM 1363 C C . GLN A 1 170 ? 4.261 9.019 7.371 1.00 97.44 170 GLN A C 1
ATOM 1365 O O . GLN A 1 170 ? 3.204 9.119 7.993 1.00 97.44 170 GLN A O 1
ATOM 1370 N N . SER A 1 171 ? 4.710 9.999 6.581 1.00 97.38 171 SER A N 1
ATOM 1371 C CA . SER A 1 171 ? 3.980 11.259 6.398 1.00 97.38 171 SER A CA 1
ATOM 1372 C C . SER A 1 171 ? 2.551 11.057 5.896 1.00 97.38 171 SER A C 1
ATOM 1374 O O . SER A 1 171 ? 1.643 11.769 6.324 1.00 97.38 171 SER A O 1
ATOM 1376 N N . PHE A 1 172 ? 2.339 10.076 5.015 1.00 98.00 172 PHE A N 1
ATOM 1377 C CA . PHE A 1 172 ? 1.013 9.705 4.530 1.00 98.00 172 PHE A CA 1
ATOM 1378 C C . PHE A 1 172 ? 0.156 9.003 5.602 1.00 98.00 172 PHE A C 1
ATOM 1380 O O . PHE A 1 172 ? -1.050 9.223 5.680 1.00 98.00 172 PHE A O 1
ATOM 1387 N N . ILE A 1 173 ? 0.736 8.168 6.461 1.00 97.19 173 ILE A N 1
ATOM 1388 C CA . ILE A 1 173 ? -0.029 7.384 7.444 1.00 97.19 173 ILE A CA 1
ATOM 1389 C C . ILE A 1 173 ? -0.353 8.182 8.714 1.00 97.19 173 ILE A C 1
ATOM 1391 O O . ILE A 1 173 ? -1.422 7.990 9.292 1.00 97.19 173 ILE A O 1
ATOM 1395 N N . ILE A 1 174 ? 0.514 9.105 9.141 1.00 97.19 174 ILE A N 1
ATOM 1396 C CA . ILE A 1 174 ? 0.363 9.845 10.408 1.00 97.19 174 ILE A CA 1
ATOM 1397 C C . ILE A 1 174 ? -1.033 10.489 10.577 1.00 97.19 174 ILE A C 1
ATOM 1399 O O . ILE A 1 174 ? -1.627 10.333 11.651 1.00 97.19 174 ILE A O 1
ATOM 1403 N N . PRO A 1 175 ? -1.608 11.194 9.578 1.00 97.38 175 PRO A N 1
ATOM 1404 C CA . PRO A 1 175 ? -2.949 11.764 9.714 1.00 97.38 175 PRO A CA 1
ATOM 1405 C C . PRO A 1 175 ? -4.044 10.702 9.882 1.00 97.38 175 PRO A C 1
ATOM 1407 O O . PRO A 1 175 ? -4.959 10.889 10.686 1.00 97.38 175 PRO A O 1
ATOM 1410 N N . LEU A 1 176 ? -3.934 9.571 9.174 1.00 96.62 176 LEU A N 1
ATOM 1411 C CA . LEU A 1 176 ? -4.859 8.441 9.300 1.00 96.62 176 LEU A CA 1
ATOM 1412 C C . LEU A 1 176 ? -4.794 7.830 10.699 1.00 96.62 176 LEU A C 1
ATOM 1414 O O . LEU A 1 176 ? -5.829 7.638 11.331 1.00 96.62 176 LEU A O 1
ATOM 1418 N N . GLU A 1 177 ? -3.591 7.560 11.206 1.00 96.12 177 GLU A N 1
ATOM 1419 C CA . GLU A 1 177 ? -3.399 7.021 12.554 1.00 96.12 177 GLU A CA 1
ATOM 1420 C C . GLU A 1 177 ? -3.951 7.951 13.624 1.00 96.12 177 GLU A C 1
ATOM 1422 O O . GLU A 1 177 ? -4.614 7.490 14.552 1.00 96.12 177 GLU A O 1
ATOM 1427 N N . ARG A 1 178 ? -3.720 9.258 13.481 1.00 96.12 178 ARG A N 1
ATOM 1428 C CA . ARG A 1 178 ? -4.245 10.270 14.400 1.00 96.12 178 ARG A CA 1
ATOM 1429 C C . ARG A 1 178 ? -5.769 10.284 14.404 1.00 96.12 178 ARG A C 1
ATOM 1431 O O . ARG A 1 178 ? -6.371 10.276 15.477 1.00 96.12 178 ARG A O 1
ATOM 1438 N N . TYR A 1 179 ? -6.393 10.283 13.226 1.00 96.69 179 TYR A N 1
ATOM 1439 C CA . TYR A 1 179 ? -7.850 10.256 13.123 1.00 96.69 179 TYR A CA 1
ATOM 1440 C C . TYR A 1 179 ? -8.423 8.954 13.688 1.00 96.69 179 TYR A C 1
ATOM 1442 O O . TYR A 1 179 ? -9.318 8.994 14.528 1.00 96.69 179 TYR A O 1
ATOM 1450 N N . VAL A 1 180 ? -7.859 7.804 13.318 1.00 95.50 180 VAL A N 1
ATOM 1451 C CA . VAL A 1 180 ? -8.299 6.497 13.820 1.00 95.50 180 VAL A CA 1
ATOM 1452 C C . VAL A 1 180 ? -8.122 6.390 15.334 1.00 95.50 180 VAL A C 1
ATOM 1454 O O . VAL A 1 180 ? -9.035 5.935 16.015 1.00 95.50 180 VAL A O 1
ATOM 1457 N N . ALA A 1 181 ? -7.017 6.886 15.893 1.00 93.88 181 ALA A N 1
ATOM 1458 C CA . ALA A 1 181 ? -6.827 6.952 17.340 1.00 93.88 181 ALA A CA 1
ATOM 1459 C C . ALA A 1 181 ? -7.904 7.807 18.024 1.00 93.88 181 ALA A C 1
ATOM 1461 O O . ALA A 1 181 ? -8.368 7.451 19.106 1.00 93.88 181 ALA A O 1
ATOM 1462 N N . SER A 1 182 ? -8.360 8.887 17.381 1.00 94.12 182 SER A N 1
ATOM 1463 C CA . SER A 1 182 ? -9.452 9.709 17.908 1.00 94.12 182 SER A CA 1
ATOM 1464 C C . SER A 1 182 ? -10.790 8.963 17.975 1.00 94.12 182 SER A C 1
ATOM 1466 O O . SER A 1 182 ? -11.647 9.339 18.769 1.00 94.12 182 SER A O 1
ATOM 1468 N N . LEU A 1 183 ? -10.978 7.879 17.212 1.00 94.12 183 LEU A N 1
ATOM 1469 C CA . LEU A 1 183 ? -12.188 7.049 17.274 1.00 94.12 183 LEU A CA 1
ATOM 1470 C C . LEU A 1 183 ? -12.282 6.221 18.566 1.00 94.12 183 LEU A C 1
ATOM 1472 O O . LEU A 1 183 ? -13.354 5.678 18.847 1.00 94.12 183 LEU A O 1
ATOM 1476 N N . MET A 1 184 ? -11.197 6.135 19.351 1.00 92.44 184 MET A N 1
ATOM 1477 C CA . MET A 1 184 ? -11.227 5.524 20.679 1.00 92.44 184 MET A CA 1
ATOM 1478 C C . MET A 1 184 ? -12.215 6.262 21.596 1.00 92.44 184 MET A C 1
ATOM 1480 O O . MET A 1 184 ? -12.242 7.497 21.613 1.00 92.44 184 MET A O 1
ATOM 1484 N N . PRO A 1 185 ? -13.001 5.533 22.402 1.00 88.31 185 PRO A N 1
ATOM 1485 C CA . PRO A 1 185 ? -13.785 6.140 23.466 1.00 88.31 185 PRO A CA 1
ATOM 1486 C C . PRO A 1 185 ? -12.867 6.717 24.551 1.00 88.31 185 PRO A C 1
ATOM 1488 O O . PRO A 1 185 ? -11.744 6.256 24.764 1.00 88.31 185 PRO A O 1
ATOM 1491 N N . LEU A 1 186 ? -13.350 7.742 25.253 1.00 84.88 186 LEU A N 1
ATOM 1492 C CA . LEU A 1 186 ? -12.606 8.350 26.356 1.00 84.88 186 LEU A CA 1
ATOM 1493 C C . LEU A 1 186 ? -12.489 7.355 27.514 1.00 84.88 186 LEU A C 1
ATOM 1495 O O . LEU A 1 186 ? -13.471 6.698 27.850 1.00 84.88 186 LEU A O 1
ATOM 1499 N N . GLN A 1 187 ? -11.342 7.308 28.193 1.00 78.88 187 GLN A N 1
ATOM 1500 C CA . GLN A 1 187 ? -11.126 6.368 29.301 1.00 78.88 187 GLN A CA 1
ATOM 1501 C C . GLN A 1 187 ? -12.182 6.515 30.408 1.00 78.88 187 GLN A C 1
ATOM 1503 O O . GLN A 1 187 ? -12.722 5.523 30.874 1.00 78.88 187 GLN A O 1
ATOM 1508 N N . LYS A 1 188 ? -12.601 7.750 30.721 1.00 79.00 188 LYS A N 1
ATOM 1509 C CA . LYS A 1 188 ? -13.690 8.036 31.678 1.00 79.00 188 LYS A CA 1
ATOM 1510 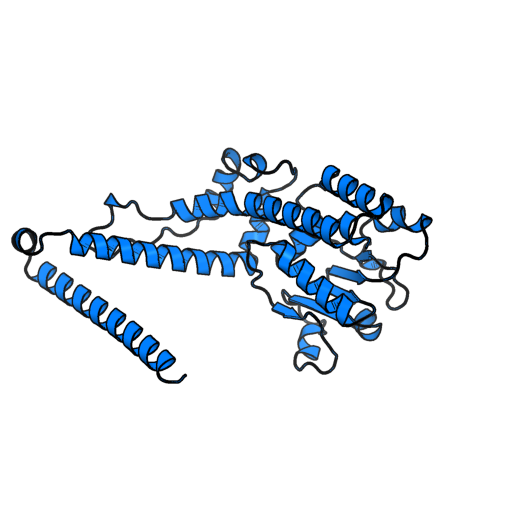C C . LYS A 1 188 ? -15.061 7.446 31.311 1.00 79.00 188 LYS A C 1
ATOM 1512 O O . LYS A 1 188 ? -15.959 7.439 32.142 1.00 79.00 188 LYS A O 1
ATOM 1517 N N . SER A 1 189 ? -15.259 7.039 30.056 1.00 79.88 189 SER A N 1
ATOM 1518 C CA . SER A 1 189 ? -16.499 6.393 29.601 1.00 79.88 189 SER A CA 1
ATOM 1519 C C . SER A 1 189 ? -16.463 4.869 29.739 1.00 79.88 189 SER A C 1
ATOM 1521 O O . SER A 1 189 ? -17.497 4.222 29.586 1.00 79.88 189 SER A O 1
ATOM 1523 N N . ILE A 1 190 ? -15.294 4.300 30.045 1.00 81.62 190 ILE A N 1
ATOM 1524 C CA . ILE A 1 190 ? -15.121 2.877 30.317 1.00 81.62 190 ILE A CA 1
ATOM 1525 C C . ILE A 1 190 ? -15.565 2.643 31.759 1.00 81.62 190 ILE A C 1
ATOM 1527 O O . ILE A 1 190 ? -14.977 3.179 32.694 1.00 81.62 190 ILE A O 1
ATOM 1531 N N . SER A 1 191 ? -16.637 1.873 31.930 1.00 78.94 191 SER A N 1
ATOM 1532 C CA . SER A 1 191 ? -17.173 1.510 33.239 1.00 78.94 191 SER A CA 1
ATOM 1533 C C . SER A 1 191 ? -17.164 -0.010 33.387 1.00 78.94 191 SER A C 1
ATOM 1535 O O . SER A 1 191 ? -17.496 -0.690 32.414 1.00 78.94 191 SER A O 1
ATOM 1537 N N . PRO A 1 192 ? -16.833 -0.543 34.571 1.00 75.69 192 PRO A N 1
ATOM 1538 C CA . PRO A 1 192 ? -16.838 -1.987 34.815 1.00 75.69 192 PRO A CA 1
ATOM 1539 C C . PRO A 1 192 ? -18.232 -2.623 34.690 1.00 75.69 192 PRO A C 1
ATOM 1541 O O . PRO A 1 192 ? -18.381 -3.713 34.150 1.00 75.69 192 PRO A O 1
ATOM 1544 N N . TRP A 1 193 ? -19.272 -1.895 35.106 1.00 72.00 193 TRP A N 1
ATOM 1545 C CA . TRP A 1 193 ? -20.667 -2.362 35.161 1.00 72.00 193 TRP A CA 1
ATOM 1546 C C . TRP A 1 193 ? -21.451 -2.149 33.863 1.00 72.00 193 TRP A C 1
ATOM 1548 O O . TRP A 1 193 ? -22.639 -2.448 33.784 1.00 72.00 193 TRP A O 1
ATOM 1558 N N . LYS A 1 194 ? -20.808 -1.602 32.828 1.00 75.00 194 LYS A N 1
ATOM 1559 C CA . LYS A 1 194 ? -21.407 -1.414 31.504 1.00 75.00 194 LYS A CA 1
ATOM 1560 C C . LYS A 1 194 ? -20.627 -2.218 30.481 1.00 75.00 194 LYS A C 1
ATOM 1562 O O . LYS A 1 194 ? -19.437 -2.472 30.645 1.00 75.00 194 LYS A O 1
ATOM 1567 N N . SER A 1 195 ? -21.289 -2.594 29.393 1.00 70.19 195 SER A N 1
ATOM 1568 C CA . SER A 1 195 ? -20.587 -3.188 28.257 1.00 70.19 195 SER A CA 1
ATOM 1569 C C . SER A 1 195 ? -19.467 -2.250 27.779 1.00 70.19 195 SER A C 1
ATOM 1571 O O . SER A 1 195 ? -19.665 -1.027 27.811 1.00 70.19 195 SER A O 1
ATOM 1573 N N . PRO A 1 196 ? -18.313 -2.783 27.327 1.00 72.19 196 PRO A N 1
ATOM 1574 C CA . PRO A 1 196 ? -17.243 -1.960 26.784 1.00 72.19 196 PRO A CA 1
ATOM 1575 C C . PRO A 1 196 ? -17.797 -1.017 25.709 1.00 72.19 196 PRO A C 1
ATOM 1577 O O . PRO A 1 196 ? -18.578 -1.461 24.859 1.00 72.19 196 PRO A O 1
ATOM 1580 N N . PRO A 1 197 ? -17.445 0.280 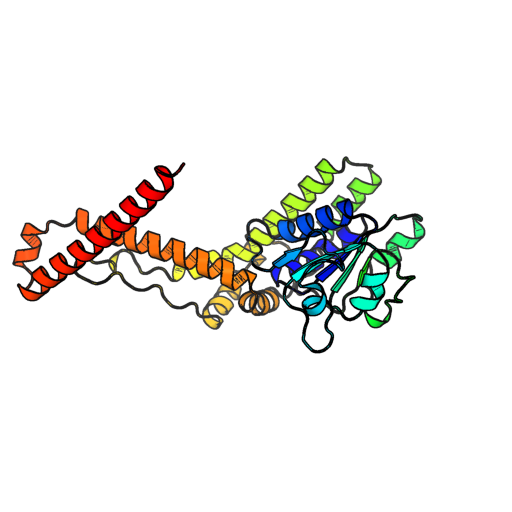25.743 1.00 80.50 197 PRO A N 1
ATOM 1581 C CA . PRO A 1 197 ? -17.914 1.212 24.730 1.00 80.50 197 PRO A CA 1
ATOM 1582 C C . PRO A 1 197 ? -17.476 0.737 23.341 1.00 80.50 197 PRO A C 1
ATOM 1584 O O . PRO A 1 197 ? -16.451 0.083 23.187 1.00 80.50 197 PRO A O 1
ATOM 1587 N N . GLN A 1 198 ? -18.251 1.045 22.308 1.00 83.94 198 GLN A N 1
ATOM 1588 C CA . GLN A 1 198 ? -17.864 0.679 20.947 1.00 83.94 198 GLN A CA 1
ATOM 1589 C C . GLN A 1 198 ? -16.935 1.734 20.346 1.00 83.94 198 GLN A C 1
ATOM 1591 O O . GLN A 1 198 ? -17.021 2.924 20.663 1.00 83.94 198 GLN A O 1
ATOM 1596 N N . LEU A 1 199 ? -16.058 1.300 19.440 1.00 88.56 199 LEU A N 1
ATOM 1597 C CA . LEU A 1 199 ? -15.274 2.224 18.628 1.00 88.56 199 LEU A CA 1
ATOM 1598 C C . LEU A 1 199 ? -16.206 3.043 17.738 1.00 88.56 199 LEU A C 1
ATOM 1600 O O . LEU A 1 199 ? -17.106 2.493 17.096 1.00 88.56 199 LEU A O 1
ATOM 1604 N N . ARG A 1 200 ? -15.942 4.348 17.631 1.00 91.31 200 ARG A N 1
ATOM 1605 C CA . ARG A 1 200 ? -16.681 5.187 16.685 1.00 91.31 200 ARG A CA 1
ATOM 1606 C C . ARG A 1 200 ? -16.440 4.701 15.245 1.00 91.31 200 ARG A C 1
ATOM 1608 O O . ARG A 1 200 ? -15.335 4.243 14.920 1.00 91.31 200 ARG A O 1
ATOM 1615 N N . PRO A 1 201 ? -17.460 4.742 14.369 1.00 93.56 201 PRO A N 1
ATOM 1616 C CA . PRO A 1 201 ? -17.276 4.400 12.966 1.00 93.56 201 PRO A CA 1
ATOM 1617 C C . PRO A 1 201 ? -16.318 5.395 12.303 1.00 93.56 201 PRO A C 1
ATOM 1619 O O . PRO A 1 201 ? -16.267 6.565 12.676 1.00 93.56 201 PRO A O 1
ATOM 1622 N N . PHE A 1 202 ? -15.554 4.926 11.318 1.00 96.19 202 PHE A N 1
ATOM 1623 C CA . PHE A 1 202 ? -14.711 5.809 10.517 1.00 96.19 202 PHE A CA 1
ATOM 1624 C C . PHE A 1 202 ? -15.597 6.628 9.580 1.00 96.19 202 PHE A C 1
ATOM 1626 O O . PHE A 1 202 ? -16.343 6.050 8.789 1.00 96.19 202 PHE A O 1
ATOM 1633 N N . ASN A 1 203 ? -15.507 7.955 9.648 1.00 96.81 203 ASN A N 1
ATOM 1634 C CA . ASN A 1 203 ? -16.227 8.846 8.749 1.00 96.81 203 ASN A CA 1
ATOM 1635 C C . ASN A 1 203 ? -15.247 9.489 7.760 1.00 96.81 203 ASN A C 1
ATOM 1637 O O . ASN A 1 203 ? -14.360 10.255 8.136 1.00 96.81 203 ASN A O 1
ATOM 1641 N N . GLN A 1 204 ? -15.422 9.181 6.473 1.00 96.25 204 GLN A N 1
ATOM 1642 C CA . GLN A 1 204 ? -14.541 9.684 5.423 1.00 96.25 204 GLN A CA 1
ATOM 1643 C C . GLN A 1 204 ? -14.564 11.215 5.321 1.00 96.25 204 GLN A C 1
ATOM 1645 O O . GLN A 1 204 ? -13.513 11.819 5.146 1.00 96.25 204 GLN A O 1
ATOM 1650 N N . GLU A 1 205 ? -15.724 11.858 5.424 1.00 95.81 205 GLU A N 1
ATOM 1651 C CA . GLU A 1 205 ? -15.830 13.315 5.290 1.00 95.81 205 GLU A CA 1
ATOM 1652 C C . GLU A 1 205 ? -15.187 14.044 6.468 1.00 95.81 205 GLU A C 1
ATOM 1654 O O . GLU A 1 205 ? -14.486 15.038 6.279 1.00 95.81 205 GLU A O 1
ATOM 1659 N N . GLU A 1 206 ? -15.391 13.535 7.683 1.00 96.06 206 GLU A N 1
ATOM 1660 C CA . GLU A 1 206 ? -14.750 14.064 8.884 1.00 96.06 206 GLU A CA 1
ATOM 1661 C C . GLU A 1 206 ? -13.230 13.931 8.786 1.00 96.06 206 GLU A C 1
ATOM 1663 O O . GLU A 1 206 ? -12.520 14.916 8.992 1.00 96.06 206 GLU A O 1
ATOM 1668 N N . PHE A 1 207 ? -12.731 12.755 8.384 1.00 97.00 207 PHE A N 1
ATOM 1669 C CA . PHE A 1 207 ? -11.307 12.548 8.145 1.00 97.00 207 PHE A CA 1
ATOM 1670 C C . PHE A 1 207 ? -10.750 13.565 7.142 1.00 97.00 207 PHE A C 1
ATOM 1672 O O . PHE A 1 207 ? -9.752 14.222 7.436 1.00 97.00 207 PHE A O 1
ATOM 1679 N N . MET A 1 208 ? -11.417 13.765 5.999 1.00 96.25 208 MET A N 1
ATOM 1680 C CA . MET A 1 208 ? -10.963 14.723 4.984 1.00 96.25 208 MET A CA 1
ATOM 1681 C C . MET A 1 208 ? -10.880 16.153 5.535 1.00 96.25 208 MET A C 1
ATOM 1683 O O . MET A 1 208 ? -9.896 16.839 5.270 1.00 96.25 208 MET A O 1
ATOM 1687 N N . LYS A 1 209 ? -11.837 16.583 6.372 1.00 95.25 209 LYS A N 1
ATOM 1688 C CA . LYS A 1 209 ? -11.787 17.898 7.044 1.00 95.25 209 LYS A CA 1
ATOM 1689 C C . LYS A 1 209 ? -10.576 18.034 7.970 1.00 95.25 209 LYS A C 1
ATOM 1691 O O . LYS A 1 209 ? -10.021 19.123 8.105 1.00 95.25 209 LYS A O 1
ATOM 1696 N N . THR A 1 210 ? -10.129 16.946 8.607 1.00 95.25 210 THR A N 1
ATOM 1697 C CA . THR A 1 210 ? -8.924 16.998 9.454 1.00 95.25 210 THR A CA 1
ATOM 1698 C C . THR A 1 210 ? -7.649 17.266 8.654 1.00 95.25 210 THR A C 1
ATOM 1700 O O . THR A 1 210 ? -6.729 17.892 9.182 1.00 95.25 210 THR A O 1
ATOM 1703 N N . LEU A 1 211 ? -7.593 16.868 7.377 1.00 94.38 211 LEU A N 1
ATOM 1704 C CA . LEU A 1 211 ? -6.406 17.028 6.531 1.00 94.38 211 LEU A CA 1
ATOM 1705 C C . LEU A 1 211 ? -6.094 18.491 6.203 1.00 94.38 211 LEU A C 1
ATOM 1707 O O . LEU A 1 211 ? -4.926 18.832 6.016 1.00 94.38 211 LEU A O 1
ATOM 1711 N N . GLU A 1 212 ? -7.100 19.367 6.189 1.00 88.12 212 GLU A N 1
ATOM 1712 C CA . GLU A 1 212 ? -6.905 20.806 5.966 1.00 88.12 212 GLU A CA 1
ATOM 1713 C C . GLU A 1 212 ? -6.005 21.424 7.045 1.00 88.12 212 GLU A C 1
ATOM 1715 O O . GLU A 1 212 ? -5.140 22.247 6.752 1.00 88.12 212 GLU A O 1
ATOM 1720 N N . LYS A 1 213 ? -6.169 20.978 8.297 1.00 88.62 213 LYS A N 1
ATOM 1721 C CA . LYS A 1 213 ? -5.434 21.493 9.464 1.00 88.62 213 LYS A CA 1
ATOM 1722 C C . LYS A 1 213 ? -4.240 20.624 9.857 1.00 88.62 213 LYS A C 1
ATOM 1724 O O . LYS A 1 213 ? -3.277 21.129 10.425 1.00 88.62 213 LYS A O 1
ATOM 1729 N N . ALA A 1 214 ? -4.319 19.319 9.605 1.00 90.94 214 ALA A N 1
ATOM 1730 C CA . ALA A 1 214 ? -3.419 18.311 10.161 1.00 90.94 214 ALA A CA 1
ATOM 1731 C C . ALA A 1 214 ? -3.000 17.232 9.143 1.00 90.94 214 ALA A C 1
ATOM 1733 O O . ALA A 1 214 ? -2.815 16.072 9.512 1.00 90.94 214 ALA A O 1
ATOM 1734 N N . GLY A 1 215 ? -2.872 17.595 7.865 1.00 92.19 215 GLY A N 1
ATOM 1735 C CA . GLY A 1 215 ? -2.504 16.667 6.795 1.00 92.19 215 GLY A CA 1
ATOM 1736 C C . GLY A 1 215 ? -0.992 16.428 6.623 1.00 92.19 215 GLY A C 1
ATOM 1737 O O . GLY A 1 215 ? -0.170 16.964 7.379 1.00 92.19 215 GLY A O 1
ATOM 1738 N N . PRO A 1 216 ? -0.601 15.638 5.601 1.00 93.44 216 PRO A N 1
ATOM 1739 C CA . PRO A 1 216 ? 0.791 15.275 5.315 1.00 93.44 216 PRO A CA 1
ATOM 1740 C C . PRO A 1 216 ? 1.720 16.460 5.081 1.00 93.44 216 PRO A C 1
ATOM 1742 O O . PRO A 1 216 ? 2.913 16.344 5.342 1.00 93.44 216 PRO A O 1
ATOM 1745 N N . GLN A 1 217 ? 1.190 17.610 4.657 1.00 89.25 217 GLN A N 1
ATOM 1746 C CA . GLN A 1 217 ? 1.945 18.847 4.443 1.00 89.25 217 GLN A CA 1
ATOM 1747 C C . GLN A 1 217 ? 2.711 19.331 5.686 1.00 89.25 217 GLN A C 1
ATOM 1749 O O . GLN A 1 217 ? 3.634 20.129 5.561 1.00 89.25 217 GLN A O 1
ATOM 1754 N N . LEU A 1 218 ? 2.348 18.854 6.884 1.00 91.12 218 LEU A N 1
ATOM 1755 C CA . LEU A 1 218 ? 3.065 19.155 8.126 1.00 91.12 218 LEU A CA 1
ATOM 1756 C C . LEU A 1 218 ? 4.346 18.329 8.314 1.00 91.12 218 LEU A C 1
ATOM 1758 O O . LEU A 1 218 ? 5.199 18.700 9.113 1.00 91.12 218 LEU A O 1
ATOM 1762 N N . THR A 1 219 ? 4.467 17.193 7.626 1.00 92.75 219 THR A N 1
ATOM 1763 C CA . THR A 1 219 ? 5.577 16.238 7.808 1.00 92.75 219 THR A CA 1
ATOM 1764 C C . THR A 1 219 ? 6.303 15.902 6.508 1.00 92.75 219 THR A C 1
ATOM 1766 O O . THR A 1 219 ? 7.427 15.416 6.554 1.00 92.75 219 THR A O 1
ATOM 1769 N N . SER A 1 220 ? 5.704 16.208 5.355 1.00 92.44 220 SER A N 1
ATOM 1770 C CA . SER A 1 220 ? 6.282 16.021 4.031 1.00 92.44 220 SER A CA 1
ATOM 1771 C C . SER A 1 220 ? 6.413 17.350 3.297 1.00 92.44 220 SER A C 1
ATOM 1773 O O . SER A 1 220 ? 5.523 18.198 3.339 1.00 92.44 220 SER A O 1
ATOM 1775 N N . ARG A 1 221 ? 7.520 17.511 2.568 1.00 90.69 221 ARG A N 1
ATOM 1776 C CA . ARG A 1 221 ? 7.760 18.661 1.679 1.00 90.69 221 ARG A CA 1
ATOM 1777 C C . ARG A 1 221 ? 7.108 18.489 0.305 1.00 90.69 221 ARG A C 1
ATOM 1779 O O . ARG A 1 221 ? 7.088 19.434 -0.486 1.00 90.69 221 ARG A O 1
ATOM 1786 N N . LEU A 1 222 ? 6.596 17.293 0.013 1.00 92.88 222 LEU A N 1
ATOM 1787 C CA . LEU A 1 222 ? 5.956 16.985 -1.256 1.00 92.88 222 LEU A CA 1
ATOM 1788 C C . LEU A 1 222 ? 4.638 17.743 -1.410 1.00 92.88 222 LEU A C 1
ATOM 1790 O O . LEU A 1 222 ? 3.790 17.793 -0.516 1.00 92.88 222 LEU A O 1
ATOM 1794 N N . LYS A 1 223 ? 4.470 18.319 -2.597 1.00 93.12 223 LYS A N 1
ATOM 1795 C CA . LYS A 1 223 ? 3.271 19.052 -3.004 1.00 93.12 223 LYS A CA 1
ATOM 1796 C C . LYS A 1 223 ? 2.434 18.197 -3.946 1.00 93.12 223 LYS A C 1
ATOM 1798 O O . LYS A 1 223 ? 2.972 17.340 -4.640 1.00 93.12 223 LYS A O 1
ATOM 1803 N N . GLY A 1 224 ? 1.143 18.487 -4.018 1.00 94.62 224 GLY A N 1
ATOM 1804 C CA . GLY A 1 224 ? 0.204 17.813 -4.907 1.00 94.62 224 GLY A CA 1
ATOM 1805 C C . GLY A 1 224 ? -1.151 17.619 -4.241 1.00 94.62 224 GLY A C 1
ATOM 1806 O O . GLY A 1 224 ? -1.426 18.197 -3.188 1.00 94.62 224 GLY A O 1
ATOM 1807 N N . ASP A 1 225 ? -1.988 16.802 -4.863 1.00 95.69 225 ASP A N 1
ATOM 1808 C CA . ASP A 1 225 ? -3.342 16.507 -4.411 1.00 95.69 225 ASP A CA 1
ATOM 1809 C C . ASP A 1 225 ? -3.366 15.356 -3.393 1.00 95.69 225 ASP A C 1
ATOM 1811 O O . ASP A 1 225 ? -3.776 14.228 -3.675 1.00 95.69 225 ASP A O 1
ATOM 1815 N N . TRP A 1 226 ? -2.926 15.650 -2.167 1.00 96.06 226 TRP A N 1
ATOM 1816 C CA . TRP A 1 226 ? -2.996 14.697 -1.054 1.00 96.06 226 TRP A CA 1
ATOM 1817 C C . TRP A 1 226 ? -4.428 14.219 -0.779 1.00 96.06 226 TRP A C 1
ATOM 1819 O O . TRP A 1 226 ? -4.636 13.049 -0.468 1.00 96.06 226 TRP A O 1
ATOM 1829 N N . ILE A 1 227 ? -5.422 15.104 -0.909 1.00 95.94 227 ILE A N 1
ATOM 1830 C CA . ILE A 1 227 ? -6.831 14.789 -0.633 1.00 95.94 227 ILE A CA 1
ATOM 1831 C C . ILE A 1 227 ? -7.358 13.770 -1.652 1.00 95.94 227 ILE A C 1
ATOM 1833 O O . ILE A 1 227 ? -8.005 12.791 -1.269 1.00 95.94 227 ILE A O 1
ATOM 1837 N N . GLY A 1 228 ? -7.063 13.966 -2.938 1.00 96.81 228 GLY A N 1
ATOM 1838 C CA . GLY A 1 228 ? -7.376 13.012 -3.999 1.00 96.81 228 GLY A CA 1
ATOM 1839 C C . GLY A 1 228 ? -6.711 11.657 -3.777 1.00 96.81 228 GLY A C 1
ATOM 1840 O O . GLY A 1 228 ? -7.386 10.628 -3.883 1.00 96.81 228 GLY A O 1
ATOM 1841 N N . LEU A 1 229 ? -5.439 11.652 -3.363 1.00 97.94 229 LEU A N 1
ATOM 1842 C CA . LEU A 1 229 ? -4.716 10.421 -3.045 1.00 97.94 229 LEU A CA 1
ATOM 1843 C C . LEU A 1 229 ? -5.382 9.650 -1.897 1.00 97.94 229 LEU A C 1
ATOM 1845 O O . LEU A 1 229 ? -5.651 8.458 -2.038 1.00 97.94 229 LEU A O 1
ATOM 1849 N N . TYR A 1 230 ? -5.723 10.318 -0.787 1.00 98.25 230 TYR A N 1
ATOM 1850 C CA . TYR A 1 230 ? -6.458 9.671 0.305 1.00 98.25 230 TYR A CA 1
ATOM 1851 C C . TYR A 1 230 ? -7.814 9.144 -0.150 1.00 98.25 230 TYR A C 1
ATOM 1853 O O . TYR A 1 230 ? -8.207 8.049 0.242 1.00 98.25 230 TYR A O 1
ATOM 1861 N N . ARG A 1 231 ? -8.542 9.893 -0.985 1.00 97.56 231 ARG A N 1
ATOM 1862 C CA . ARG A 1 231 ? -9.860 9.468 -1.472 1.00 97.56 231 ARG A CA 1
ATOM 1863 C C . ARG A 1 231 ? -9.784 8.146 -2.234 1.00 97.56 231 ARG A C 1
ATOM 1865 O O . ARG A 1 231 ? -10.690 7.330 -2.076 1.00 97.56 231 ARG A O 1
ATOM 1872 N N . GLN A 1 232 ? -8.729 7.942 -3.021 1.00 98.00 232 GLN A N 1
ATOM 1873 C CA . GLN A 1 232 ? -8.495 6.664 -3.693 1.00 98.00 232 GLN A CA 1
ATOM 1874 C C . GLN A 1 232 ? -7.976 5.598 -2.734 1.00 98.00 232 GLN A C 1
ATOM 1876 O O . GLN A 1 232 ? -8.469 4.474 -2.750 1.00 98.00 232 GLN A O 1
ATOM 1881 N N . PHE A 1 233 ? -7.050 5.950 -1.841 1.00 98.44 233 PHE A N 1
ATOM 1882 C CA . PHE A 1 233 ? -6.493 5.002 -0.882 1.00 98.44 233 PHE A CA 1
ATOM 1883 C C . PHE A 1 233 ? -7.568 4.373 0.007 1.00 98.44 233 PHE A C 1
ATOM 1885 O O . PHE A 1 233 ? -7.557 3.162 0.191 1.00 98.44 233 PHE A O 1
ATOM 1892 N N . LEU A 1 234 ? -8.546 5.151 0.483 1.00 98.12 234 LEU A N 1
ATOM 1893 C CA . LEU A 1 234 ? -9.656 4.647 1.306 1.00 98.12 234 LEU A CA 1
ATOM 1894 C C . LEU A 1 234 ? -10.532 3.592 0.603 1.00 98.12 234 LEU A C 1
ATOM 1896 O O . LEU A 1 234 ? -11.313 2.912 1.262 1.00 98.12 234 LEU A O 1
ATOM 1900 N N . ARG A 1 235 ? -10.422 3.456 -0.724 1.00 96.94 235 ARG A N 1
ATOM 1901 C CA . ARG A 1 235 ? -11.114 2.436 -1.529 1.00 96.94 235 ARG A CA 1
ATOM 1902 C C . ARG A 1 235 ? -10.225 1.236 -1.862 1.00 96.94 235 ARG A C 1
ATOM 1904 O O . ARG A 1 235 ? -10.700 0.283 -2.469 1.00 96.94 235 ARG A O 1
ATOM 1911 N N . SER A 1 236 ? -8.945 1.299 -1.507 1.00 97.31 236 SER A N 1
ATOM 1912 C CA . SER A 1 236 ? -7.957 0.279 -1.846 1.00 97.31 236 SER A CA 1
ATOM 1913 C C . SER A 1 236 ? -7.951 -0.883 -0.839 1.00 97.31 236 SER A C 1
ATOM 1915 O O . SER A 1 236 ? -8.211 -0.675 0.353 1.00 97.31 236 SER A O 1
ATOM 1917 N N . PRO A 1 237 ? -7.556 -2.094 -1.271 1.00 97.44 237 PRO A N 1
ATOM 1918 C CA . PRO A 1 237 ? -7.296 -3.224 -0.377 1.00 97.44 237 PRO A CA 1
ATOM 1919 C C . PRO A 1 237 ? -6.264 -2.929 0.722 1.00 97.44 237 PRO A C 1
ATOM 1921 O O . PRO A 1 237 ? -6.389 -3.433 1.837 1.00 97.44 237 PRO A O 1
ATOM 1924 N N . ASN A 1 238 ? -5.262 -2.088 0.442 1.00 98.00 238 ASN A N 1
ATOM 1925 C CA . ASN A 1 238 ? -4.261 -1.685 1.433 1.00 98.00 238 ASN A CA 1
ATOM 1926 C C . ASN A 1 238 ? -4.888 -0.935 2.614 1.00 98.00 238 ASN A C 1
ATOM 1928 O O . ASN A 1 238 ? -4.532 -1.203 3.763 1.00 98.00 238 ASN A O 1
ATOM 1932 N N . PHE A 1 239 ? -5.835 -0.024 2.360 1.00 98.12 239 PHE A N 1
ATOM 1933 C CA . PHE A 1 239 ? -6.557 0.644 3.444 1.00 98.12 239 PHE A CA 1
ATOM 1934 C C . PHE A 1 239 ? -7.409 -0.340 4.232 1.00 98.12 239 PHE A C 1
ATOM 1936 O O . PHE A 1 239 ? -7.369 -0.319 5.458 1.00 98.12 239 PHE A O 1
ATOM 1943 N N . ASP A 1 240 ? -8.153 -1.207 3.549 1.00 97.31 240 ASP A N 1
ATOM 1944 C CA . ASP A 1 240 ? -9.016 -2.179 4.215 1.00 97.31 240 ASP A CA 1
ATOM 1945 C C . ASP A 1 240 ? -8.211 -3.120 5.131 1.00 97.31 240 ASP A C 1
ATOM 1947 O O . ASP A 1 240 ? -8.547 -3.297 6.304 1.00 97.31 240 ASP A O 1
ATOM 1951 N N . GLY A 1 241 ? -7.090 -3.664 4.648 1.00 97.06 241 GLY A N 1
ATOM 1952 C CA . GLY A 1 241 ? -6.195 -4.489 5.461 1.00 97.06 241 GLY A CA 1
ATOM 1953 C C . GLY A 1 241 ? -5.579 -3.725 6.638 1.00 97.06 241 GLY A C 1
ATOM 1954 O O . GLY A 1 241 ? -5.614 -4.201 7.779 1.00 97.06 241 GLY A O 1
ATOM 1955 N N . TRP A 1 242 ? -5.077 -2.509 6.396 1.00 97.31 242 TRP A N 1
ATOM 1956 C CA . TRP A 1 242 ? -4.533 -1.644 7.446 1.00 97.31 242 TRP A CA 1
ATOM 1957 C C . TRP A 1 242 ? -5.581 -1.298 8.513 1.00 97.31 242 TRP A C 1
ATOM 1959 O O . TRP A 1 242 ? -5.324 -1.441 9.711 1.00 97.31 242 TRP A O 1
ATOM 1969 N N . PHE A 1 243 ? -6.780 -0.892 8.097 1.00 97.25 243 PHE A N 1
ATOM 1970 C CA . PHE A 1 243 ? -7.842 -0.446 8.990 1.00 97.25 243 PHE A CA 1
ATOM 1971 C C . PHE A 1 243 ? -8.415 -1.601 9.809 1.00 97.25 243 PHE A C 1
ATOM 1973 O O . PHE A 1 243 ? -8.646 -1.437 11.009 1.00 97.25 243 PHE A O 1
ATOM 1980 N N . ARG A 1 244 ? -8.579 -2.790 9.210 1.00 96.25 244 ARG A N 1
ATOM 1981 C CA . ARG A 1 244 ? -8.964 -4.009 9.940 1.00 96.25 244 ARG A CA 1
ATOM 1982 C C . ARG A 1 244 ? -7.951 -4.354 11.027 1.00 96.25 244 ARG A C 1
ATOM 1984 O O . ARG A 1 244 ? -8.352 -4.582 12.170 1.00 96.25 244 ARG A O 1
ATOM 1991 N N . ASN A 1 245 ? -6.654 -4.330 10.710 1.00 95.25 245 ASN A N 1
ATOM 1992 C CA . ASN A 1 245 ? -5.610 -4.571 11.707 1.00 95.25 245 ASN A CA 1
ATOM 1993 C C . ASN A 1 245 ? -5.646 -3.513 12.821 1.00 95.25 245 ASN A C 1
ATOM 1995 O O . ASN A 1 245 ? -5.642 -3.853 14.003 1.00 95.25 245 ASN A O 1
ATOM 1999 N N . ARG A 1 246 ? -5.775 -2.232 12.458 1.00 95.12 246 ARG A N 1
ATOM 2000 C CA . ARG A 1 246 ? -5.797 -1.146 13.440 1.00 95.12 246 ARG A CA 1
ATOM 2001 C C . ARG A 1 246 ? -7.022 -1.197 14.350 1.00 95.12 246 ARG A C 1
ATOM 2003 O O . ARG A 1 246 ? -6.899 -0.994 15.555 1.00 95.12 246 ARG A O 1
ATOM 2010 N N . ARG A 1 247 ? -8.194 -1.530 13.804 1.00 93.94 247 ARG A N 1
ATOM 2011 C CA . ARG A 1 247 ? -9.408 -1.777 14.594 1.00 93.94 247 ARG A CA 1
ATOM 2012 C C . ARG A 1 247 ? -9.227 -2.936 15.562 1.00 93.94 247 ARG A C 1
ATOM 2014 O O . ARG A 1 247 ? -9.633 -2.805 16.710 1.00 93.94 247 ARG A O 1
ATOM 2021 N N . LYS A 1 248 ? -8.610 -4.038 15.127 1.00 93.44 248 LYS A N 1
ATOM 2022 C CA . LYS A 1 248 ? -8.319 -5.182 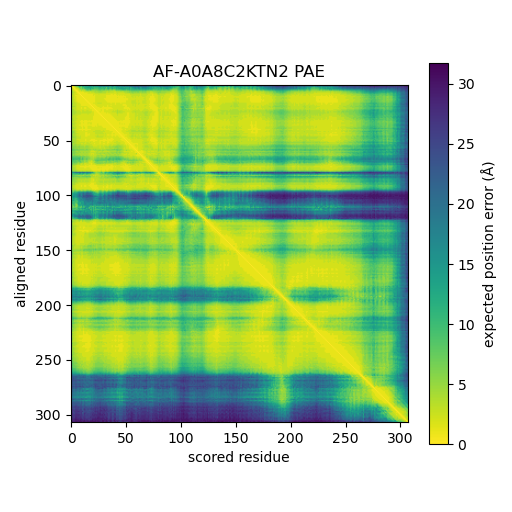16.000 1.00 93.44 248 LYS A CA 1
ATOM 2023 C C . LYS A 1 248 ? -7.453 -4.767 17.192 1.00 93.44 248 LYS A C 1
ATOM 2025 O O . LYS A 1 248 ? -7.834 -5.038 18.325 1.00 93.44 248 LYS A O 1
ATOM 2030 N N . GLU A 1 249 ? -6.353 -4.055 16.950 1.00 93.06 249 GLU A N 1
ATOM 2031 C CA . GLU A 1 249 ? -5.471 -3.540 18.012 1.00 93.06 249 GLU A CA 1
ATOM 2032 C C . GLU A 1 249 ? -6.213 -2.608 18.983 1.00 93.06 249 GLU A C 1
ATOM 2034 O O . GLU A 1 249 ? -6.054 -2.701 20.199 1.00 93.06 249 GLU A O 1
ATOM 2039 N N . MET A 1 250 ? -7.056 -1.715 18.459 1.00 92.38 250 MET A N 1
ATOM 2040 C CA . MET A 1 250 ? -7.853 -0.795 19.274 1.00 92.38 250 MET A CA 1
ATOM 2041 C C . MET A 1 250 ? -8.903 -1.515 20.125 1.00 92.38 250 MET A C 1
ATOM 2043 O O . MET A 1 250 ? -9.079 -1.155 21.286 1.00 92.38 250 MET A O 1
ATOM 2047 N N . MET A 1 251 ? -9.585 -2.524 19.574 1.00 90.19 251 MET A N 1
ATOM 2048 C CA . MET A 1 251 ? -10.555 -3.333 20.321 1.00 90.19 251 MET A CA 1
ATOM 2049 C C . MET A 1 251 ? -9.867 -4.110 21.444 1.00 90.19 251 MET A C 1
ATOM 2051 O O . MET A 1 251 ? -10.317 -4.034 22.581 1.00 90.19 251 MET A O 1
ATOM 2055 N N . GLN A 1 252 ? -8.725 -4.744 21.166 1.00 88.88 252 GLN A N 1
ATOM 2056 C CA . GLN A 1 252 ? -7.928 -5.431 22.189 1.00 88.88 252 GLN A CA 1
ATOM 2057 C C . GLN A 1 252 ? -7.479 -4.475 23.301 1.00 88.88 252 GLN A C 1
ATOM 2059 O O . GLN A 1 252 ? -7.576 -4.797 24.483 1.00 88.88 252 GLN A O 1
ATOM 2064 N N . LYS A 1 253 ? -7.034 -3.264 22.941 1.00 88.94 253 LYS A N 1
ATOM 2065 C CA . LYS A 1 253 ? -6.677 -2.235 23.926 1.00 88.94 253 LYS A CA 1
ATOM 2066 C C . LYS A 1 253 ? -7.877 -1.815 24.777 1.00 88.94 253 LYS A C 1
ATOM 2068 O O . LYS A 1 253 ? -7.728 -1.569 25.969 1.00 88.94 253 LYS A O 1
ATOM 2073 N N . LEU A 1 254 ? -9.054 -1.704 24.172 1.00 88.62 254 LEU A N 1
ATOM 2074 C CA . LEU A 1 254 ? -10.267 -1.312 24.878 1.00 88.62 254 LEU A CA 1
ATOM 2075 C C . LEU A 1 254 ? -10.756 -2.396 25.843 1.00 88.62 254 LEU A C 1
ATOM 2077 O O . LEU A 1 254 ? -11.178 -2.085 26.954 1.00 88.62 254 LEU A O 1
ATOM 2081 N N . GLU A 1 255 ? -10.656 -3.657 25.433 1.00 84.12 255 GLU A N 1
ATOM 2082 C CA . GLU A 1 255 ? -10.917 -4.812 26.291 1.00 84.12 255 GLU A CA 1
ATOM 2083 C C . GLU A 1 255 ? -9.960 -4.842 27.485 1.00 84.12 255 GLU A C 1
ATOM 2085 O O . GLU A 1 255 ? -10.420 -5.003 28.615 1.00 84.12 255 GLU A O 1
ATOM 2090 N N . ALA A 1 256 ? -8.663 -4.606 27.259 1.00 85.19 256 ALA A N 1
ATOM 2091 C CA . ALA A 1 256 ? -7.664 -4.532 28.324 1.00 85.19 256 ALA A CA 1
ATOM 2092 C C . ALA A 1 256 ? -7.981 -3.419 29.338 1.00 85.19 256 ALA A C 1
ATOM 2094 O O . ALA A 1 256 ? -8.069 -3.696 30.530 1.00 85.19 256 ALA A O 1
ATOM 2095 N N . LEU A 1 257 ? -8.265 -2.194 28.875 1.00 86.38 257 LEU A N 1
ATOM 2096 C CA . LEU A 1 257 ? -8.631 -1.072 29.754 1.00 86.38 257 LEU A CA 1
ATOM 2097 C C . LEU A 1 257 ? -9.903 -1.344 30.568 1.00 86.38 257 LEU A C 1
ATOM 2099 O O . LEU A 1 257 ? -10.036 -0.893 31.702 1.00 86.38 257 LEU A O 1
ATOM 2103 N N . HIS A 1 258 ? -10.868 -2.058 29.991 1.00 84.25 258 HIS A N 1
ATOM 2104 C CA . HIS A 1 258 ? -12.084 -2.419 30.709 1.00 84.25 258 HIS A CA 1
ATOM 2105 C C . HIS A 1 258 ? -11.841 -3.527 31.747 1.00 84.25 258 HIS A C 1
ATOM 2107 O O . HIS A 1 258 ? -12.465 -3.501 32.804 1.00 84.25 258 HIS A O 1
ATOM 2113 N N . LEU A 1 259 ? -10.935 -4.476 31.484 1.00 80.50 259 LEU A N 1
ATOM 2114 C CA . LEU A 1 259 ? -10.501 -5.460 32.483 1.00 80.50 259 LEU A CA 1
ATOM 2115 C C . LEU A 1 259 ? -9.728 -4.803 33.630 1.00 80.50 259 LEU A C 1
ATOM 2117 O O . LEU A 1 259 ? -9.983 -5.127 34.783 1.00 80.50 259 LEU A O 1
ATOM 2121 N N . GLU A 1 260 ? -8.842 -3.852 33.334 1.00 83.56 260 GLU A N 1
ATOM 2122 C CA . GLU A 1 260 ? -8.146 -3.059 34.357 1.00 83.56 260 GLU A CA 1
ATOM 2123 C C . GLU A 1 260 ? -9.149 -2.332 35.260 1.00 83.56 260 GLU A C 1
ATOM 2125 O O . GLU A 1 260 ? -9.089 -2.469 36.480 1.00 83.56 260 GLU A O 1
ATOM 2130 N N . ALA A 1 261 ? -10.146 -1.664 34.668 1.00 83.19 261 ALA A N 1
ATOM 2131 C CA . ALA A 1 261 ? -11.195 -0.987 35.425 1.00 83.19 261 ALA A CA 1
ATOM 2132 C C . ALA A 1 261 ? -12.011 -1.946 36.318 1.00 83.19 261 ALA A C 1
ATOM 2134 O O . ALA A 1 261 ? -12.436 -1.547 37.397 1.00 83.19 261 ALA A O 1
ATOM 2135 N N . LEU A 1 262 ? -12.235 -3.195 35.883 1.00 78.12 262 LEU A N 1
ATOM 2136 C CA . LEU A 1 262 ? -12.891 -4.234 36.690 1.00 78.12 262 LEU A CA 1
ATOM 2137 C C . LEU A 1 262 ? -12.026 -4.684 37.874 1.00 78.12 262 LEU A C 1
ATOM 2139 O O . LEU A 1 262 ? -12.557 -4.920 38.954 1.00 78.12 262 LEU A O 1
ATOM 2143 N N . CYS A 1 263 ? -10.714 -4.817 37.675 1.00 77.19 263 CYS A N 1
ATOM 2144 C CA . CYS A 1 263 ? -9.782 -5.250 38.718 1.00 77.19 263 CYS A CA 1
ATOM 2145 C C . CYS A 1 263 ? -9.553 -4.184 39.798 1.00 77.19 263 CYS A C 1
ATOM 2147 O O . CYS A 1 263 ? -9.323 -4.532 40.952 1.00 77.19 263 CYS A O 1
ATOM 2149 N N . GLU A 1 264 ? -9.583 -2.902 39.431 1.00 80.44 264 GLU A N 1
ATOM 2150 C CA . GLU A 1 264 ? -9.386 -1.785 40.367 1.00 80.44 264 GLU A CA 1
ATOM 2151 C C . GLU A 1 264 ? -10.623 -1.482 41.222 1.00 80.44 264 GLU A C 1
ATOM 2153 O O . GLU A 1 264 ? -10.547 -0.724 42.192 1.00 80.44 264 GLU A O 1
ATOM 2158 N N . GLU A 1 265 ? -11.781 -2.038 40.873 1.00 76.00 265 GLU A N 1
ATOM 2159 C CA . GLU A 1 265 ? -13.028 -1.715 41.544 1.00 76.00 265 GLU A CA 1
ATOM 2160 C C . GLU A 1 265 ? -13.280 -2.600 42.769 1.00 76.00 265 GLU A C 1
ATOM 2162 O O . GLU A 1 265 ? -13.231 -3.828 42.705 1.00 76.00 265 GLU A O 1
ATOM 2167 N N . ASP A 1 266 ? -13.629 -1.972 43.894 1.00 75.88 266 ASP A N 1
ATOM 2168 C CA . ASP A 1 266 ? -14.124 -2.688 45.069 1.00 75.88 266 ASP A CA 1
ATOM 2169 C C . ASP A 1 266 ? -15.546 -3.200 44.805 1.00 75.88 266 ASP A C 1
ATOM 2171 O O . ASP A 1 266 ? -16.552 -2.513 45.026 1.00 75.88 266 ASP A O 1
ATOM 2175 N N . LEU A 1 267 ? -15.614 -4.430 44.298 1.00 69.56 267 LEU A N 1
ATOM 2176 C CA . LEU A 1 267 ? -16.863 -5.111 43.983 1.00 69.56 267 LEU A CA 1
ATOM 2177 C C . LEU A 1 267 ? -17.766 -5.242 45.219 1.00 69.56 267 LEU A C 1
ATOM 2179 O O . LEU A 1 267 ? -18.980 -5.121 45.081 1.00 69.56 267 LEU A O 1
ATOM 2183 N N . GLN A 1 268 ? -17.217 -5.422 46.427 1.00 71.56 268 GLN A N 1
ATOM 2184 C CA . GLN A 1 268 ? -18.034 -5.592 47.634 1.00 71.56 268 GLN A CA 1
ATOM 2185 C C . GLN A 1 268 ? -18.769 -4.305 48.000 1.00 71.56 268 GLN A C 1
ATOM 2187 O O . GLN A 1 268 ? -19.968 -4.330 48.289 1.00 71.56 268 GLN A O 1
ATOM 2192 N N . LEU A 1 269 ? -18.073 -3.170 47.934 1.00 72.88 269 LEU A N 1
ATOM 2193 C CA . LEU A 1 269 ? -18.662 -1.869 48.240 1.00 72.88 269 LEU A CA 1
ATOM 2194 C C . LEU A 1 269 ? -19.646 -1.404 47.153 1.00 72.88 269 LEU A C 1
ATOM 2196 O O . LEU A 1 269 ? -20.566 -0.628 47.426 1.00 72.88 269 LEU A O 1
ATOM 2200 N N . ARG A 1 270 ? -19.454 -1.853 45.906 1.00 67.88 270 ARG A N 1
ATOM 2201 C CA . ARG A 1 270 ? -20.274 -1.440 44.759 1.00 67.88 270 ARG A CA 1
ATOM 2202 C C . ARG A 1 270 ? -21.517 -2.298 44.555 1.00 67.88 270 ARG A C 1
ATOM 2204 O O . ARG A 1 270 ? -22.546 -1.731 44.202 1.00 67.88 270 ARG A O 1
ATOM 2211 N N . ILE A 1 271 ? -21.466 -3.604 44.843 1.00 76.19 271 ILE A N 1
ATOM 2212 C CA . ILE A 1 271 ? -22.645 -4.495 44.811 1.00 76.19 271 ILE A CA 1
ATOM 2213 C C . ILE A 1 271 ? -23.764 -3.938 45.698 1.00 76.19 271 ILE A C 1
ATOM 2215 O O . ILE A 1 271 ? -24.922 -3.947 45.303 1.00 76.19 271 ILE A O 1
ATOM 2219 N N . GLN A 1 272 ? -23.424 -3.344 46.848 1.00 77.69 272 GLN A N 1
ATOM 2220 C CA . GLN A 1 272 ? -24.400 -2.703 47.742 1.00 77.69 272 GLN A CA 1
ATOM 2221 C C . GLN A 1 272 ? -25.134 -1.502 47.115 1.00 77.69 272 GLN A C 1
ATOM 2223 O O . GLN A 1 272 ? -26.174 -1.087 47.618 1.00 77.69 272 GLN A O 1
ATOM 2228 N N . LYS A 1 273 ? -24.593 -0.918 46.038 1.00 78.19 273 LYS A N 1
ATOM 2229 C CA . LYS A 1 273 ? -25.160 0.238 45.323 1.00 78.19 273 LYS A CA 1
ATOM 2230 C C . LYS A 1 273 ? -25.883 -0.147 44.029 1.00 78.19 273 LYS A C 1
ATOM 2232 O O . LYS A 1 273 ? -26.411 0.742 43.365 1.00 78.19 273 LYS A O 1
ATOM 2237 N N . HIS A 1 274 ? -25.888 -1.430 43.673 1.00 78.19 274 HIS A N 1
ATOM 2238 C CA . HIS A 1 274 ? -26.477 -1.954 42.446 1.00 78.19 274 HIS A CA 1
ATOM 2239 C C . HIS A 1 274 ? -27.577 -2.966 42.757 1.00 78.19 274 HIS A C 1
ATOM 2241 O O . HIS A 1 274 ? -27.633 -3.561 43.831 1.00 78.19 274 HIS A O 1
ATOM 2247 N N . THR A 1 275 ? -28.493 -3.140 41.813 1.00 83.00 275 THR A N 1
ATOM 2248 C CA . THR A 1 275 ? -29.574 -4.117 41.950 1.00 83.00 275 THR A CA 1
ATOM 2249 C C . THR A 1 275 ? -29.042 -5.548 41.831 1.00 83.00 275 THR A C 1
ATOM 2251 O O . THR A 1 275 ? -27.986 -5.805 41.246 1.00 83.00 275 THR A O 1
ATOM 2254 N N . GLU A 1 276 ? -29.796 -6.514 42.356 1.00 79.81 276 GLU A N 1
ATOM 2255 C CA . GLU A 1 276 ? -29.471 -7.939 42.218 1.00 79.81 276 GLU A CA 1
ATOM 2256 C C . GLU A 1 276 ? -29.350 -8.349 40.740 1.00 79.81 276 GLU A C 1
ATOM 2258 O O . GLU A 1 276 ? -28.417 -9.055 40.367 1.00 79.81 276 GLU A O 1
ATOM 2263 N N . VAL A 1 277 ? -30.221 -7.814 39.876 1.00 82.88 277 VAL A N 1
ATOM 2264 C CA . VAL A 1 277 ? -30.194 -8.058 38.424 1.00 82.88 277 VAL A CA 1
ATOM 2265 C C . VAL A 1 277 ? -28.885 -7.574 37.793 1.00 82.88 277 VAL A C 1
ATOM 2267 O O . VAL A 1 277 ? -28.264 -8.313 37.035 1.00 82.88 277 VAL A O 1
ATOM 2270 N N . GLU A 1 278 ? -28.432 -6.362 38.124 1.00 78.19 278 GLU A N 1
ATOM 2271 C CA . GLU A 1 278 ? -27.160 -5.810 37.628 1.00 78.19 278 GLU A CA 1
ATOM 2272 C C . GLU A 1 278 ? -25.950 -6.603 38.136 1.00 78.19 278 GLU A C 1
ATOM 2274 O O . GLU A 1 278 ? -24.970 -6.791 37.416 1.00 78.19 278 GLU A O 1
ATOM 2279 N N . THR A 1 279 ? -26.033 -7.106 39.368 1.00 77.31 279 THR A N 1
ATOM 2280 C CA . THR A 1 279 ? -24.987 -7.936 39.971 1.00 77.31 279 THR A CA 1
ATOM 2281 C C . THR A 1 279 ? -24.883 -9.287 39.270 1.00 77.31 279 THR A C 1
ATOM 2283 O O . THR A 1 279 ? -23.786 -9.714 38.905 1.00 77.31 279 THR A O 1
ATOM 2286 N N . VAL A 1 280 ? -26.017 -9.944 39.020 1.00 79.50 280 VAL A N 1
ATOM 2287 C CA . VAL A 1 280 ? -26.071 -11.205 38.271 1.00 79.50 280 VAL A CA 1
ATOM 2288 C C . VAL A 1 280 ? -25.576 -11.007 36.835 1.00 79.50 280 VAL A C 1
ATOM 2290 O O . VAL A 1 280 ? -24.770 -11.807 36.364 1.00 79.50 280 VAL A O 1
ATOM 2293 N N . ASP A 1 281 ? -25.981 -9.929 36.157 1.00 79.12 281 ASP A N 1
ATOM 2294 C CA . ASP A 1 281 ? -25.516 -9.600 34.802 1.00 79.12 281 ASP A CA 1
ATOM 2295 C C . ASP A 1 281 ? -23.993 -9.387 34.748 1.00 79.12 281 ASP A C 1
ATOM 2297 O O . ASP A 1 281 ? -23.321 -9.931 33.866 1.00 79.12 281 ASP A O 1
ATOM 2301 N N . LEU A 1 282 ? -23.410 -8.681 35.728 1.00 76.94 282 LEU A N 1
ATOM 2302 C CA . LEU A 1 282 ? -21.955 -8.539 35.822 1.00 76.94 282 LEU A CA 1
ATOM 2303 C C . LEU A 1 282 ? -21.265 -9.899 36.003 1.00 76.94 282 LEU A C 1
ATOM 2305 O O . LEU A 1 282 ? -20.292 -10.189 35.306 1.00 76.94 282 LEU A O 1
ATOM 2309 N N . VAL A 1 283 ? -21.755 -10.740 36.918 1.00 77.69 283 VAL A N 1
ATOM 2310 C CA . VAL A 1 283 ? -21.169 -12.064 37.187 1.00 77.69 283 VAL A CA 1
ATOM 2311 C C . VAL A 1 283 ? -21.246 -12.961 35.952 1.00 77.69 283 VAL A C 1
ATOM 2313 O O . VAL A 1 283 ? -20.271 -13.643 35.629 1.00 77.69 283 VAL A O 1
ATOM 2316 N N . LEU A 1 284 ? -22.365 -12.940 35.223 1.00 78.31 284 LEU A N 1
ATOM 2317 C CA . LEU A 1 284 ? -22.521 -13.683 33.972 1.00 78.31 284 LEU A CA 1
ATOM 2318 C C . LEU A 1 284 ? -21.538 -13.190 32.902 1.00 78.31 284 LEU A C 1
ATOM 2320 O O . LEU A 1 284 ? -20.833 -14.007 32.310 1.00 78.31 284 LEU A O 1
ATOM 2324 N N . LYS A 1 285 ? -21.399 -11.872 32.725 1.00 75.25 285 LYS A N 1
ATOM 2325 C CA . LYS A 1 285 ? -20.427 -11.275 31.791 1.00 75.25 285 LYS A CA 1
ATOM 2326 C C . LYS A 1 285 ? -18.979 -11.593 32.164 1.00 75.25 285 LYS A C 1
ATOM 2328 O O . LYS A 1 285 ? -18.164 -11.878 31.286 1.00 75.25 285 LYS A O 1
ATOM 2333 N N . LEU A 1 286 ? -18.639 -11.567 33.452 1.00 75.00 286 LEU A N 1
ATOM 2334 C CA . LEU A 1 286 ? -17.317 -11.959 33.950 1.00 75.00 286 LEU A CA 1
ATOM 2335 C C . LEU A 1 286 ? -17.042 -13.442 33.694 1.00 75.00 286 LEU A C 1
ATOM 2337 O O . LEU A 1 286 ? -15.954 -13.795 33.238 1.00 75.00 286 LEU A O 1
ATOM 2341 N N . LYS A 1 287 ? -18.035 -14.306 33.929 1.00 76.12 287 LYS A N 1
ATOM 2342 C CA . LYS A 1 287 ? -17.947 -15.742 33.651 1.00 76.12 287 LYS A CA 1
ATOM 2343 C C . LYS A 1 287 ? -17.736 -16.015 32.161 1.00 76.12 287 LYS A C 1
ATOM 2345 O O . LYS A 1 287 ? -16.844 -16.787 31.820 1.00 76.12 287 LYS A O 1
ATOM 2350 N N . GLU A 1 288 ? -18.500 -15.373 31.278 1.00 76.38 288 GLU A N 1
ATOM 2351 C CA . GLU A 1 288 ? -18.318 -15.490 29.823 1.00 76.38 288 GLU A CA 1
ATOM 2352 C C . GLU A 1 288 ? -16.920 -15.046 29.389 1.00 76.38 288 GLU A C 1
ATOM 2354 O O . GLU A 1 288 ? -16.245 -15.761 28.643 1.00 76.38 288 GLU A O 1
ATOM 2359 N N . LYS A 1 289 ? -16.438 -13.912 29.914 1.00 70.81 289 LYS A N 1
ATOM 2360 C CA . LYS A 1 289 ? -15.081 -13.428 29.638 1.00 70.81 289 LYS A CA 1
ATOM 2361 C C . LYS A 1 289 ? -14.015 -14.411 30.112 1.00 70.81 289 LYS A C 1
ATOM 2363 O O . LYS A 1 289 ? -13.134 -14.749 29.327 1.00 70.81 289 LYS A O 1
ATOM 2368 N N . LEU A 1 290 ? -14.110 -14.931 31.336 1.00 70.94 290 LEU A N 1
ATOM 2369 C CA . LEU A 1 290 ? -13.173 -15.929 31.868 1.00 70.94 290 LEU A CA 1
ATOM 2370 C C . LEU A 1 290 ? -13.151 -17.210 31.027 1.00 70.94 290 LEU A C 1
ATOM 2372 O O . LEU A 1 290 ? -12.074 -17.723 30.726 1.00 70.94 290 LEU A O 1
ATOM 2376 N N . VAL A 1 291 ? -14.319 -17.699 30.605 1.00 73.12 291 VAL A N 1
ATOM 2377 C CA . VAL A 1 291 ? -14.432 -18.875 29.730 1.00 73.12 291 VAL A CA 1
ATOM 2378 C C . VAL A 1 291 ? -13.804 -18.602 28.364 1.00 73.12 291 VAL A C 1
ATOM 2380 O O . VAL A 1 291 ? -13.041 -19.435 27.880 1.00 73.12 291 VAL A O 1
ATOM 2383 N N . SER A 1 292 ? -14.050 -17.431 27.769 1.00 65.94 292 SER A N 1
ATOM 2384 C CA . SER A 1 292 ? -13.447 -17.051 26.485 1.00 65.94 292 SER A CA 1
ATOM 2385 C C . SER A 1 292 ? -11.915 -16.986 26.562 1.00 65.94 292 SER A C 1
ATOM 2387 O O . SER A 1 292 ? -11.230 -17.555 25.712 1.00 65.94 292 SER A O 1
ATOM 2389 N N . THR A 1 293 ? -11.360 -16.405 27.630 1.00 64.25 293 THR A N 1
ATOM 2390 C CA . THR A 1 293 ? -9.910 -16.320 27.854 1.00 64.25 293 THR A CA 1
ATOM 2391 C C . THR A 1 293 ? -9.299 -17.692 28.141 1.00 64.25 293 THR A C 1
ATOM 2393 O O . THR A 1 293 ? -8.224 -18.007 27.631 1.00 64.25 293 THR A O 1
ATOM 2396 N N . ALA A 1 294 ? -9.990 -18.548 28.901 1.00 62.38 294 ALA A N 1
ATOM 2397 C CA . ALA A 1 294 ? -9.558 -19.920 29.165 1.00 62.38 294 ALA A CA 1
ATOM 2398 C C . ALA A 1 294 ? -9.560 -20.788 27.894 1.00 62.38 294 ALA A C 1
ATOM 2400 O O . ALA A 1 294 ? -8.631 -21.569 27.690 1.00 62.38 294 ALA A O 1
ATOM 2401 N N . LEU A 1 295 ? -10.548 -20.617 27.008 1.00 58.84 295 LEU A N 1
ATOM 2402 C CA . LEU A 1 295 ? -10.592 -21.251 25.686 1.00 58.84 295 LEU A CA 1
ATOM 2403 C C . LEU A 1 295 ? -9.425 -20.802 24.803 1.00 58.84 295 LEU A C 1
ATOM 2405 O O . LEU A 1 295 ? -8.782 -21.642 24.177 1.00 58.84 295 LEU A O 1
ATOM 2409 N N . ILE A 1 296 ? -9.105 -19.506 24.797 1.00 58.50 296 ILE A N 1
ATOM 2410 C CA . ILE A 1 296 ? -7.956 -18.961 24.059 1.00 58.50 296 ILE A CA 1
ATOM 2411 C C . ILE A 1 296 ? -6.643 -19.557 24.589 1.00 58.50 296 ILE A C 1
ATOM 2413 O O . ILE A 1 296 ? -5.831 -20.047 23.805 1.00 58.50 296 ILE A O 1
ATOM 2417 N N . LEU A 1 297 ? -6.451 -19.590 25.911 1.00 54.16 297 LEU A N 1
ATOM 2418 C CA . LEU A 1 297 ? -5.272 -20.202 26.536 1.00 54.16 297 LEU A CA 1
ATOM 2419 C C . LEU A 1 297 ? -5.182 -21.708 26.258 1.00 54.16 297 LEU A C 1
ATOM 2421 O O . LEU A 1 297 ? -4.085 -22.224 26.050 1.00 54.16 297 LEU A O 1
ATOM 2425 N N . TRP A 1 298 ? -6.313 -22.415 26.215 1.00 52.59 298 TRP A N 1
ATOM 2426 C CA . TRP A 1 298 ? -6.359 -23.838 25.881 1.00 52.59 298 TRP A CA 1
ATOM 2427 C C . TRP A 1 298 ? -6.001 -24.108 24.414 1.00 52.59 298 TRP A C 1
ATOM 2429 O O . TRP A 1 298 ? -5.216 -25.016 24.147 1.00 52.59 298 TRP A O 1
ATOM 2439 N N . VAL A 1 299 ? -6.509 -23.303 23.473 1.00 54.41 299 VAL A N 1
ATOM 2440 C CA . VAL A 1 299 ? -6.163 -23.393 22.042 1.00 54.41 299 VAL A CA 1
ATOM 2441 C C . VAL A 1 299 ? -4.676 -23.123 21.825 1.00 54.41 299 VAL A C 1
ATOM 2443 O O . VAL A 1 299 ? -4.004 -23.931 21.188 1.00 54.41 299 VAL A O 1
ATOM 2446 N N . ILE A 1 300 ? -4.138 -22.061 22.435 1.00 53.81 300 ILE A N 1
ATOM 2447 C CA . ILE A 1 300 ? -2.703 -21.748 22.389 1.00 53.81 300 ILE A CA 1
ATOM 2448 C C . ILE A 1 300 ? -1.893 -22.915 22.971 1.00 53.81 300 ILE A C 1
ATOM 2450 O O . ILE A 1 300 ? -0.962 -23.404 22.338 1.00 53.81 300 ILE A O 1
ATOM 2454 N N . LYS A 1 301 ? -2.271 -23.438 24.143 1.00 53.38 301 LYS A N 1
ATOM 2455 C CA . LYS A 1 301 ? -1.574 -24.575 24.764 1.00 53.38 301 LYS A CA 1
ATOM 2456 C C . LYS A 1 301 ? -1.615 -25.836 23.891 1.00 53.38 301 LYS A C 1
ATOM 2458 O O . LYS A 1 301 ? -0.635 -26.571 23.860 1.00 53.38 301 LYS A O 1
ATOM 2463 N N . LYS A 1 302 ? -2.703 -26.074 23.149 1.00 56.47 302 LYS A N 1
ATOM 2464 C CA . LYS A 1 302 ? -2.804 -27.176 22.181 1.00 56.47 302 LYS A CA 1
ATOM 2465 C C . LYS A 1 302 ? -1.876 -26.995 20.980 1.00 56.47 302 LYS A C 1
ATOM 2467 O O . LYS A 1 302 ? -1.207 -27.953 20.609 1.00 56.47 302 LYS A O 1
ATOM 2472 N N . GLU A 1 303 ? -1.807 -25.794 20.406 1.00 46.59 303 GLU A N 1
ATOM 2473 C CA . GLU A 1 303 ? -0.898 -25.496 19.287 1.00 46.59 303 GLU A CA 1
ATOM 2474 C C . GLU A 1 303 ? 0.578 -25.619 19.689 1.00 46.59 303 GLU A C 1
ATOM 2476 O O . GLU A 1 303 ? 1.398 -26.076 18.896 1.00 46.59 303 GLU A O 1
ATOM 2481 N N . PHE A 1 304 ? 0.916 -25.277 20.936 1.00 46.53 304 PHE A N 1
ATOM 2482 C CA . PHE A 1 304 ? 2.270 -25.442 21.474 1.00 46.53 304 PHE A CA 1
ATOM 2483 C C . PHE A 1 304 ? 2.592 -26.870 21.944 1.00 46.53 304 PHE A C 1
ATOM 2485 O O . PHE A 1 304 ? 3.766 -27.203 22.037 1.00 46.53 304 PHE A O 1
ATOM 2492 N N . SER A 1 305 ? 1.595 -27.724 22.204 1.00 49.00 305 SER A N 1
ATOM 2493 C CA . SER A 1 305 ? 1.797 -29.156 22.502 1.00 49.00 305 SER A CA 1
ATOM 2494 C C . SER A 1 305 ? 1.826 -30.057 21.258 1.00 49.00 305 SER A C 1
ATOM 2496 O O . SER A 1 305 ? 2.066 -31.253 21.396 1.00 49.00 305 SER A O 1
ATOM 2498 N N . GLN A 1 306 ? 1.557 -29.521 20.062 1.00 47.53 306 GLN A N 1
ATOM 2499 C CA . GLN A 1 306 ? 1.642 -30.244 18.782 1.00 47.53 306 GLN A CA 1
ATOM 2500 C C . GLN A 1 306 ? 2.903 -29.904 17.961 1.00 47.53 306 GLN A C 1
ATOM 2502 O O . GLN A 1 306 ? 3.014 -30.324 16.809 1.00 47.53 306 GLN A O 1
ATOM 2507 N N . LYS A 1 307 ? 3.856 -29.175 18.550 1.00 39.97 307 LYS A N 1
ATOM 2508 C CA . LYS A 1 307 ? 5.239 -29.039 18.073 1.00 39.97 307 LYS A CA 1
ATOM 2509 C C . LYS A 1 307 ? 6.178 -29.748 19.035 1.00 39.97 307 LYS A C 1
ATOM 2511 O O . LYS A 1 307 ? 7.216 -30.235 18.544 1.00 39.97 307 LYS A O 1
#

InterPro domains:
  IPR024224 DENND6 [PTHR13677] (3-290)
  IPR037516 Tripartite DENN domain [PS50211] (1-253)

Sequence (307 aa):
SSMFFHIQMLWELVLLSEALVVMAPSPAESSDTVLALVSCISPLRYCSDFRPYFTIHDSEFKEYTTRTQAPPSVILGVTNPFFAKTLQHWPHIIRIGDMKQAGEMAKQMKVKKLKNLKTLDSKPGVYTAYKPFLNKDEDIIKQLQKGVQQKRPSAAQNAILRRYFLELTQSFIIPLERYVASLMPLQKSISPWKSPPQLRPFNQEEFMKTLEKAGPQLTSRLKGDWIGLYRQFLRSPNFDGWFRNRRKEMMQKLEALHLEALCEEDLQLRIQKHTEVETVDLVLKLKEKLVSTALILWVIKKEFSQK

Organism: Cyprinus carpio (NCBI:txid7962)

Radius of gyration: 25.65 Å; Cα contacts (8 Å, |Δi|>4): 351; chains: 1; bounding box: 60×52×78 Å